Protein AF-A0AAV6YWC2-F1 (afdb_monomer)

Structure (mmCIF, N/CA/C/O backbone):
data_AF-A0AAV6YWC2-F1
#
_entry.id   AF-A0AAV6YWC2-F1
#
loop_
_atom_site.group_PDB
_atom_site.id
_atom_site.type_symbol
_atom_site.label_atom_id
_atom_site.label_alt_id
_atom_site.label_comp_id
_atom_site.label_asym_id
_atom_site.label_entity_id
_atom_site.label_seq_id
_atom_site.pdbx_PDB_ins_code
_atom_site.Cartn_x
_atom_site.Cartn_y
_atom_site.Cartn_z
_atom_site.occupancy
_atom_site.B_iso_or_equiv
_atom_site.auth_seq_id
_atom_site.auth_comp_id
_atom_site.auth_asym_id
_atom_site.auth_atom_id
_atom_site.pdbx_PDB_model_num
ATOM 1 N N . MET A 1 1 ? -12.437 7.938 -22.356 1.00 34.44 1 MET A N 1
ATOM 2 C CA . MET A 1 1 ? -11.106 7.614 -21.786 1.00 34.44 1 MET A CA 1
ATOM 3 C C . MET A 1 1 ? -10.559 8.797 -20.964 1.00 34.44 1 MET A C 1
ATOM 5 O O . MET A 1 1 ? -9.443 9.237 -21.188 1.00 34.44 1 MET A O 1
ATOM 9 N N . GLN A 1 2 ? -11.354 9.345 -20.028 1.00 27.39 2 GLN A N 1
ATOM 10 C CA . GLN A 1 2 ? -11.088 10.650 -19.379 1.00 27.39 2 GLN A CA 1
ATOM 11 C C . GLN A 1 2 ? -11.425 10.683 -17.868 1.00 27.39 2 GLN A C 1
ATOM 13 O O . GLN A 1 2 ? -11.590 11.751 -17.293 1.00 27.39 2 GLN A O 1
ATOM 18 N N . LEU A 1 3 ? -11.503 9.522 -17.204 1.00 25.16 3 LEU A N 1
ATOM 19 C CA . LEU A 1 3 ? -11.815 9.430 -15.764 1.00 25.16 3 LEU A CA 1
ATOM 20 C C . LEU A 1 3 ? -10.573 9.336 -14.855 1.00 25.16 3 LEU A C 1
ATOM 22 O O . LEU A 1 3 ? -10.692 9.390 -13.637 1.00 25.16 3 LEU A O 1
ATOM 26 N N . TRP A 1 4 ? -9.366 9.239 -15.419 1.00 30.25 4 TRP A N 1
ATOM 27 C CA . TRP A 1 4 ? -8.146 8.950 -14.649 1.00 30.25 4 TRP A CA 1
ATOM 28 C C . TRP A 1 4 ? -7.468 10.181 -14.022 1.00 30.25 4 TRP A C 1
ATOM 30 O O . TRP A 1 4 ? -6.582 10.019 -13.190 1.00 30.25 4 TRP A O 1
ATOM 40 N N . SER A 1 5 ? -7.873 11.402 -14.391 1.00 27.61 5 SER A N 1
ATOM 41 C CA . SER A 1 5 ? -7.182 12.640 -13.987 1.00 27.61 5 SER A CA 1
ATOM 42 C C . SER A 1 5 ? -7.626 13.218 -12.636 1.00 27.61 5 SER A C 1
ATOM 44 O O . SER A 1 5 ? -6.988 14.147 -12.153 1.00 27.61 5 SER A O 1
ATOM 46 N N . TRP A 1 6 ? -8.710 12.719 -12.033 1.00 27.12 6 TRP A N 1
ATOM 47 C CA . TRP A 1 6 ? -9.343 13.388 -10.883 1.00 27.12 6 TRP A CA 1
ATOM 48 C C . TRP A 1 6 ? -8.988 12.793 -9.513 1.00 27.12 6 TRP A C 1
ATOM 50 O O . TRP A 1 6 ? -9.212 13.442 -8.498 1.00 27.12 6 TRP A O 1
ATOM 60 N N . TYR A 1 7 ? -8.414 11.587 -9.462 1.00 36.06 7 TYR A N 1
ATOM 61 C CA . TYR A 1 7 ? -8.239 10.844 -8.202 1.00 36.06 7 TYR A CA 1
ATOM 62 C C . TYR A 1 7 ? -6.847 10.951 -7.565 1.00 36.06 7 TYR A C 1
ATOM 64 O O . TYR A 1 7 ? -6.639 10.463 -6.455 1.00 36.06 7 TYR A O 1
ATOM 72 N N . LEU A 1 8 ? -5.891 11.594 -8.235 1.00 39.25 8 LEU A N 1
ATOM 73 C CA . LEU A 1 8 ? -4.594 11.940 -7.658 1.00 39.25 8 LEU A CA 1
ATOM 74 C C . LEU A 1 8 ? -4.531 13.456 -7.530 1.00 39.25 8 LEU A C 1
ATOM 76 O O . LEU A 1 8 ? -4.646 14.179 -8.516 1.00 39.25 8 LEU A O 1
ATOM 80 N N . HIS A 1 9 ? -4.391 13.933 -6.295 1.00 42.75 9 HIS A N 1
ATOM 81 C CA . HIS A 1 9 ? -4.233 15.354 -6.024 1.00 42.75 9 HIS A CA 1
ATOM 82 C C . HIS A 1 9 ? -3.015 15.888 -6.802 1.00 42.75 9 HIS A C 1
ATOM 84 O O . HIS A 1 9 ? -1.988 15.198 -6.814 1.00 42.75 9 HIS A O 1
ATOM 90 N N . PRO A 1 10 ? -3.089 17.086 -7.422 1.00 37.28 10 PRO A N 1
ATOM 91 C CA . PRO A 1 10 ? -2.021 17.630 -8.255 1.00 37.28 10 PRO A CA 1
ATOM 92 C C . PRO A 1 10 ? -0.651 17.555 -7.593 1.00 37.28 10 PRO A C 1
ATOM 94 O O . PRO A 1 10 ? 0.305 17.209 -8.271 1.00 37.28 10 PRO A O 1
ATOM 97 N N . LEU A 1 11 ? -0.570 17.737 -6.268 1.00 40.62 11 LEU A N 1
ATOM 98 C CA . LEU A 1 11 ? 0.686 17.624 -5.530 1.00 40.62 11 LEU A CA 1
ATOM 99 C C . LEU A 1 11 ? 1.383 16.273 -5.754 1.00 40.62 11 LEU A C 1
ATOM 101 O O . LEU A 1 11 ? 2.548 16.278 -6.091 1.00 40.62 11 LEU A O 1
ATOM 105 N N . LEU A 1 12 ? 0.728 15.112 -5.709 1.00 42.81 12 LEU A N 1
ATOM 106 C CA . LEU A 1 12 ? 1.452 13.840 -5.909 1.00 42.81 12 LEU A CA 1
ATOM 107 C C . LEU A 1 12 ? 1.943 13.624 -7.356 1.00 42.81 12 LEU A C 1
ATOM 109 O O . LEU A 1 12 ? 2.919 12.905 -7.569 1.00 42.81 12 LEU A O 1
ATOM 113 N N . CYS A 1 13 ? 1.292 14.242 -8.347 1.00 40.84 13 CYS A N 1
ATOM 114 C CA . CYS A 1 13 ? 1.674 14.143 -9.762 1.00 40.84 13 CYS A CA 1
ATOM 115 C C . CYS A 1 13 ? 2.617 15.267 -10.228 1.00 40.84 13 CYS A C 1
ATOM 117 O O . CYS A 1 13 ? 3.358 15.077 -11.190 1.00 40.84 13 CYS A O 1
ATOM 119 N N . SER A 1 14 ? 2.605 16.430 -9.571 1.00 36.75 14 SER A N 1
ATOM 120 C CA . SER A 1 14 ? 3.414 17.602 -9.925 1.00 36.75 14 SER A CA 1
ATOM 121 C C . SER A 1 14 ? 4.531 17.898 -8.926 1.00 36.75 14 SER A C 1
ATOM 123 O O . SER A 1 14 ? 5.364 18.763 -9.197 1.00 36.75 14 SER A O 1
ATOM 125 N N . TYR A 1 15 ? 4.572 17.216 -7.777 1.00 47.44 15 TYR A N 1
ATOM 126 C CA . TYR A 1 15 ? 5.640 17.381 -6.800 1.00 47.44 15 TYR A CA 1
ATOM 127 C C . TYR A 1 15 ? 6.927 16.768 -7.340 1.00 47.44 15 TYR A C 1
ATOM 129 O O . TYR A 1 15 ? 7.173 15.566 -7.267 1.00 47.44 15 TYR A O 1
ATOM 137 N N . ARG A 1 16 ? 7.763 17.640 -7.899 1.00 51.56 16 ARG A N 1
ATOM 138 C CA . ARG A 1 16 ? 9.204 17.440 -7.956 1.00 51.56 16 ARG A CA 1
ATOM 139 C C . ARG A 1 16 ? 9.777 18.143 -6.731 1.00 51.56 16 ARG A C 1
ATOM 141 O O . ARG A 1 16 ? 9.864 19.372 -6.756 1.00 51.56 16 ARG A O 1
ATOM 148 N N . PRO A 1 17 ? 10.164 17.422 -5.666 1.00 47.78 17 PRO A N 1
ATOM 149 C CA . PRO A 1 17 ? 11.012 18.036 -4.663 1.00 47.78 17 PRO A CA 1
ATOM 150 C C . PRO A 1 17 ? 12.234 18.584 -5.404 1.00 47.78 17 PRO A C 1
ATOM 152 O O . PRO A 1 17 ? 12.851 17.858 -6.185 1.00 47.78 17 PRO A O 1
ATOM 155 N N . ALA A 1 18 ? 12.594 19.848 -5.173 1.00 46.47 18 ALA A N 1
ATOM 156 C CA . ALA A 1 18 ? 13.777 20.468 -5.783 1.00 46.47 18 ALA A CA 1
ATOM 157 C C . ALA A 1 18 ? 15.074 19.661 -5.529 1.00 46.47 18 ALA A C 1
ATOM 159 O O . ALA A 1 18 ? 16.074 19.859 -6.211 1.00 46.47 18 ALA A O 1
ATOM 160 N N . ALA A 1 19 ? 15.035 18.724 -4.573 1.00 48.22 19 ALA A N 1
ATOM 161 C CA . ALA A 1 19 ? 16.104 17.812 -4.196 1.00 48.22 19 ALA A CA 1
ATOM 162 C C . ALA A 1 19 ? 16.179 16.492 -5.000 1.00 48.22 19 ALA A C 1
ATOM 164 O O . ALA A 1 19 ? 17.172 15.781 -4.864 1.00 48.22 19 ALA A O 1
ATOM 165 N N . MET A 1 20 ? 15.185 16.123 -5.823 1.00 55.00 20 MET A N 1
ATOM 166 C CA . MET A 1 20 ? 15.250 14.881 -6.614 1.00 55.00 20 MET A CA 1
ATOM 167 C C . MET A 1 20 ? 15.685 15.157 -8.051 1.00 55.00 20 MET A C 1
ATOM 169 O O . MET A 1 20 ? 14.888 15.507 -8.923 1.00 55.00 20 MET A O 1
ATOM 173 N N . ALA A 1 21 ? 16.986 14.992 -8.295 1.00 59.62 21 ALA A N 1
ATOM 174 C CA . ALA A 1 21 ? 17.575 15.021 -9.627 1.00 59.62 21 ALA A CA 1
ATOM 175 C C . ALA A 1 21 ? 17.145 13.772 -10.424 1.00 59.62 21 ALA A C 1
ATOM 177 O O . ALA A 1 21 ? 17.848 12.767 -10.464 1.00 59.62 21 ALA A O 1
ATOM 178 N N . GLY A 1 22 ? 15.963 13.826 -11.042 1.00 77.12 22 GLY A N 1
ATOM 179 C CA . GLY A 1 22 ? 15.435 12.752 -11.889 1.00 77.12 22 GLY A CA 1
ATOM 180 C C . GLY A 1 22 ? 14.645 11.675 -11.139 1.00 77.12 22 GLY A C 1
ATOM 181 O O . GLY A 1 22 ? 14.298 11.826 -9.968 1.00 77.12 22 GLY A O 1
ATOM 182 N N . ARG A 1 23 ? 14.312 10.597 -11.858 1.00 87.94 23 ARG A N 1
ATOM 183 C CA . ARG A 1 23 ? 13.571 9.449 -11.320 1.00 87.94 23 ARG A CA 1
ATOM 184 C C . ARG A 1 23 ? 14.545 8.478 -10.639 1.00 87.94 23 ARG A C 1
ATOM 186 O O . ARG A 1 23 ? 15.425 7.958 -11.327 1.00 87.94 23 ARG A O 1
ATOM 193 N N . PRO A 1 24 ? 14.429 8.229 -9.324 1.00 89.12 24 PRO A N 1
ATOM 194 C CA . PRO A 1 24 ? 15.355 7.359 -8.604 1.00 89.12 24 PRO A CA 1
ATOM 195 C C . PRO A 1 24 ? 15.129 5.877 -8.959 1.00 89.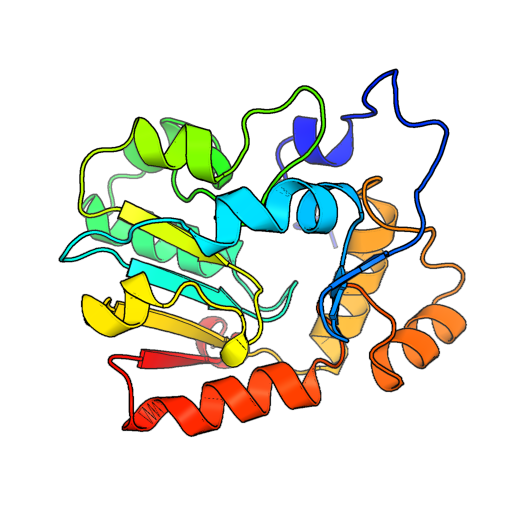12 24 PRO A C 1
ATOM 197 O O . PRO A 1 24 ? 13.999 5.489 -9.271 1.00 89.12 24 PRO A O 1
ATOM 200 N N . PRO A 1 25 ? 16.160 5.017 -8.863 1.00 93.81 25 PRO A N 1
ATOM 201 C CA . PRO A 1 25 ? 15.957 3.572 -8.884 1.00 93.81 25 PRO A CA 1
ATOM 202 C C . PRO A 1 25 ? 15.207 3.100 -7.625 1.00 93.81 25 PRO A C 1
ATOM 204 O O . PRO A 1 25 ? 15.204 3.777 -6.591 1.00 93.81 25 PRO A O 1
ATOM 207 N N . LEU A 1 26 ? 14.596 1.913 -7.702 1.00 97.06 26 LEU A N 1
ATOM 208 C CA . LEU A 1 26 ? 14.062 1.227 -6.520 1.00 97.06 26 LEU A CA 1
ATOM 209 C C . LEU A 1 26 ? 15.208 0.793 -5.594 1.00 97.06 26 LEU A C 1
ATOM 211 O O . LEU A 1 26 ? 16.335 0.575 -6.044 1.00 97.06 26 LEU A O 1
ATOM 215 N N . ARG A 1 27 ? 14.909 0.654 -4.303 1.00 97.38 27 ARG A N 1
ATOM 216 C CA . ARG A 1 27 ? 15.805 0.090 -3.290 1.00 97.38 27 ARG A CA 1
ATOM 217 C C . ARG A 1 27 ? 15.279 -1.256 -2.821 1.00 97.38 27 ARG A C 1
ATOM 219 O O . ARG A 1 27 ? 14.072 -1.489 -2.836 1.00 97.38 27 ARG A O 1
ATOM 226 N N . ASP A 1 28 ? 16.200 -2.121 -2.417 1.00 97.31 28 ASP A N 1
ATOM 227 C CA . ASP A 1 28 ? 15.856 -3.383 -1.778 1.00 97.31 28 ASP A CA 1
ATOM 228 C C . ASP A 1 28 ? 15.497 -3.143 -0.313 1.00 97.31 28 ASP A C 1
ATOM 230 O O . ASP A 1 28 ? 16.279 -2.567 0.447 1.00 97.31 28 ASP A O 1
ATOM 234 N N . LEU A 1 29 ? 14.309 -3.593 0.067 1.00 96.38 29 LEU A N 1
ATOM 235 C CA . LEU A 1 29 ? 13.842 -3.641 1.436 1.00 96.38 29 LEU A CA 1
ATOM 236 C C . LEU A 1 29 ? 13.604 -5.104 1.813 1.00 96.38 29 LEU A C 1
ATOM 238 O O . LEU A 1 29 ? 12.507 -5.629 1.645 1.00 96.38 29 LEU A O 1
ATOM 242 N N . SER A 1 30 ? 14.652 -5.775 2.295 1.00 92.81 30 SER A N 1
ATOM 243 C CA . SER A 1 30 ? 14.584 -7.190 2.694 1.00 92.81 30 SER A CA 1
ATOM 244 C C . SER A 1 30 ? 14.077 -8.108 1.569 1.00 92.81 30 SER A C 1
ATOM 246 O O . SER A 1 30 ? 13.255 -8.991 1.809 1.00 92.81 30 SER A O 1
ATOM 248 N N . GLY A 1 31 ? 14.551 -7.900 0.338 1.00 94.69 31 GLY A N 1
ATOM 249 C CA . GLY A 1 31 ? 14.089 -8.627 -0.848 1.00 94.69 31 GLY A CA 1
ATOM 250 C C . GLY A 1 31 ? 12.877 -8.005 -1.554 1.00 94.69 31 GLY A C 1
ATOM 251 O O . GLY A 1 31 ? 12.484 -8.495 -2.614 1.00 94.69 31 GLY A O 1
ATOM 252 N N . LEU A 1 32 ? 12.270 -6.945 -1.001 1.00 97.44 32 LEU A N 1
ATOM 253 C CA . LEU A 1 32 ? 11.181 -6.206 -1.639 1.00 97.44 32 LEU A CA 1
ATOM 254 C C . LEU A 1 32 ? 11.725 -4.977 -2.390 1.00 97.44 32 LEU A C 1
ATOM 256 O O . LEU A 1 32 ? 12.196 -4.039 -1.746 1.00 97.44 32 LEU A O 1
ATOM 260 N N . PRO A 1 33 ? 11.603 -4.896 -3.725 1.00 98.19 33 PRO A N 1
ATOM 261 C CA . PRO A 1 33 ? 11.885 -3.658 -4.441 1.00 98.19 33 PRO A CA 1
ATOM 262 C C . PRO A 1 33 ? 10.836 -2.592 -4.089 1.00 98.19 33 PRO A C 1
ATOM 264 O O . PRO A 1 33 ? 9.638 -2.791 -4.292 1.00 98.19 33 PRO A O 1
ATOM 267 N N . ILE A 1 34 ? 11.267 -1.439 -3.580 1.00 97.50 34 ILE A N 1
ATOM 268 C CA . ILE A 1 34 ? 10.383 -0.338 -3.169 1.00 97.50 34 ILE A CA 1
ATOM 269 C C . ILE A 1 34 ? 10.996 1.022 -3.520 1.00 97.50 34 ILE A C 1
ATOM 271 O O . ILE A 1 34 ? 12.203 1.143 -3.736 1.00 97.50 34 ILE A O 1
ATOM 275 N N . VAL A 1 35 ? 10.176 2.068 -3.622 1.00 95.31 35 VAL A N 1
ATOM 276 C CA . VAL A 1 35 ? 10.677 3.429 -3.863 1.00 95.31 35 VAL A CA 1
ATOM 277 C C . VAL A 1 35 ? 11.630 3.866 -2.742 1.00 95.31 35 VAL A C 1
ATOM 279 O O . VAL A 1 35 ? 11.360 3.656 -1.560 1.00 95.31 35 VAL A O 1
ATOM 282 N N . GLY A 1 36 ? 12.760 4.473 -3.119 1.00 94.81 36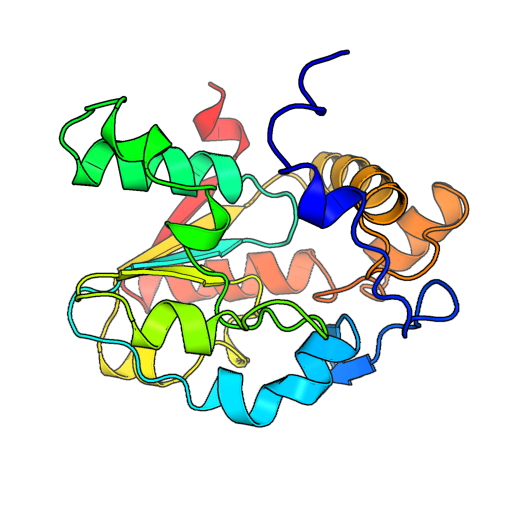 GLY A N 1
ATOM 283 C CA . GLY A 1 36 ? 13.877 4.744 -2.205 1.00 94.81 36 GLY A CA 1
ATOM 284 C C . GLY A 1 36 ? 13.494 5.474 -0.912 1.00 94.81 36 GLY A C 1
ATOM 285 O O . GLY A 1 36 ? 13.831 4.980 0.158 1.00 94.81 36 GLY A O 1
ATOM 286 N N . PRO A 1 37 ? 12.731 6.579 -0.973 1.00 94.06 37 PRO A N 1
ATOM 287 C CA . PRO A 1 37 ? 12.272 7.269 0.229 1.00 94.06 37 PRO A CA 1
ATOM 288 C C . PRO A 1 37 ? 11.468 6.404 1.217 1.00 94.06 37 PRO A C 1
ATOM 290 O O . PRO A 1 37 ? 11.567 6.619 2.421 1.00 94.06 37 PRO A O 1
ATOM 293 N N . PHE A 1 38 ? 10.708 5.407 0.745 1.00 96.06 38 PHE A N 1
ATOM 294 C CA . PHE A 1 38 ? 9.944 4.517 1.633 1.00 96.06 38 PHE A CA 1
ATOM 295 C C . PHE A 1 38 ? 10.877 3.511 2.313 1.00 96.06 38 PHE A C 1
ATOM 297 O O . PHE A 1 38 ? 10.724 3.247 3.503 1.00 96.06 38 PHE A O 1
ATOM 304 N N . ALA A 1 39 ? 11.881 3.003 1.585 1.00 96.75 39 ALA A N 1
ATOM 305 C CA . ALA A 1 39 ? 12.940 2.183 2.174 1.00 96.75 39 ALA A CA 1
ATOM 306 C C . ALA A 1 39 ? 13.719 2.960 3.249 1.00 96.75 39 ALA A C 1
ATOM 308 O O . ALA A 1 39 ? 14.008 2.419 4.312 1.00 96.75 39 ALA A O 1
ATOM 309 N N . ASP A 1 40 ? 14.005 4.239 3.005 1.00 94.50 40 ASP A N 1
ATOM 310 C CA . ASP A 1 40 ? 14.770 5.083 3.932 1.00 94.50 40 ASP A CA 1
ATOM 311 C C . ASP A 1 40 ? 13.999 5.377 5.223 1.00 94.50 40 ASP A C 1
ATOM 313 O O . ASP A 1 40 ? 14.590 5.449 6.300 1.00 94.50 40 ASP A O 1
ATOM 317 N N . ASN A 1 41 ? 12.672 5.484 5.132 1.00 95.19 41 ASN A N 1
ATOM 318 C CA . ASN A 1 41 ? 11.787 5.682 6.280 1.00 95.19 41 ASN A CA 1
ATOM 319 C C . ASN A 1 41 ? 11.360 4.370 6.966 1.00 95.19 41 ASN A C 1
ATOM 321 O O . ASN A 1 41 ? 10.578 4.384 7.920 1.00 95.19 41 ASN A O 1
ATOM 325 N N . TRP A 1 42 ? 11.849 3.219 6.496 1.00 97.25 42 TRP A N 1
ATOM 326 C CA . TRP A 1 42 ? 11.345 1.917 6.924 1.00 97.25 42 TRP A CA 1
ATOM 327 C C . TRP A 1 42 ? 11.463 1.675 8.431 1.00 97.25 42 TRP A C 1
ATOM 329 O O . TRP A 1 42 ? 10.544 1.143 9.050 1.00 97.25 42 TRP A O 1
ATOM 339 N N . GLU A 1 43 ? 12.569 2.098 9.048 1.00 96.94 43 GLU A N 1
ATOM 340 C CA . GLU A 1 43 ? 12.796 1.913 10.487 1.00 96.94 43 GLU A CA 1
ATOM 341 C C . GLU A 1 43 ? 11.750 2.610 11.364 1.00 96.94 43 GLU A C 1
ATOM 343 O O . GLU A 1 43 ? 11.497 2.149 12.478 1.00 96.94 43 GLU A O 1
ATOM 348 N N . ILE A 1 44 ? 11.142 3.685 10.857 1.00 97.00 44 ILE A N 1
ATOM 349 C CA . ILE A 1 44 ? 10.052 4.413 11.509 1.00 97.00 44 ILE A CA 1
ATOM 350 C C . ILE A 1 44 ? 8.727 3.713 11.200 1.00 97.00 44 ILE A C 1
ATOM 352 O O . ILE A 1 44 ? 8.018 3.308 12.120 1.00 97.00 44 ILE A O 1
ATOM 356 N N . ALA A 1 45 ? 8.430 3.481 9.916 1.00 97.19 45 ALA A N 1
ATOM 357 C CA . ALA A 1 45 ? 7.176 2.866 9.477 1.00 97.19 45 ALA A CA 1
ATOM 358 C C . ALA A 1 45 ? 6.935 1.479 10.100 1.00 97.19 45 ALA A C 1
ATOM 360 O O . ALA A 1 45 ? 5.829 1.179 10.547 1.00 97.19 45 ALA A O 1
ATOM 361 N N . LYS A 1 46 ? 7.974 0.640 10.209 1.00 97.06 46 LYS A N 1
ATOM 362 C CA . LYS A 1 46 ? 7.860 -0.711 10.783 1.00 97.06 46 LYS A CA 1
ATOM 363 C C . LYS A 1 46 ? 7.561 -0.726 12.286 1.00 97.06 46 LYS A C 1
ATOM 365 O O . LYS A 1 46 ? 7.115 -1.748 12.800 1.00 97.06 46 LYS A O 1
ATOM 370 N N . ARG A 1 47 ? 7.850 0.377 12.989 1.00 97.25 47 ARG A N 1
ATOM 371 C CA . ARG A 1 47 ? 7.588 0.573 14.428 1.00 97.25 47 ARG A CA 1
ATOM 372 C C . ARG A 1 47 ? 6.268 1.294 14.683 1.00 97.25 47 ARG A C 1
ATOM 374 O O . ARG A 1 47 ? 5.996 1.674 15.815 1.00 97.25 47 ARG A O 1
ATOM 381 N N . PHE A 1 48 ? 5.471 1.521 13.641 1.00 97.75 48 PHE A N 1
ATOM 382 C CA . PHE A 1 48 ? 4.159 2.116 13.799 1.00 97.75 48 PHE A CA 1
ATOM 383 C C . PHE A 1 48 ? 3.300 1.286 14.762 1.00 97.75 48 PHE A C 1
ATOM 385 O O . PHE A 1 48 ? 3.171 0.068 14.610 1.00 97.75 48 PHE A O 1
ATOM 392 N N . GLU A 1 49 ? 2.680 1.961 15.726 1.00 97.06 49 GLU A N 1
ATOM 393 C CA . GLU A 1 49 ? 1.794 1.356 16.717 1.00 97.06 49 GLU A CA 1
ATOM 394 C C . GLU A 1 49 ? 0.330 1.531 16.295 1.00 97.06 49 GLU A C 1
ATOM 396 O O . GLU A 1 49 ? -0.245 2.628 16.346 1.00 97.06 49 GLU A O 1
ATOM 401 N N . ALA A 1 50 ? -0.287 0.432 15.857 1.00 97.44 50 ALA A N 1
ATOM 402 C CA . ALA A 1 50 ? -1.715 0.382 15.587 1.00 97.44 50 ALA A CA 1
ATOM 403 C C . ALA A 1 50 ? -2.526 0.526 16.889 1.00 97.44 50 ALA A C 1
ATOM 405 O O . ALA A 1 50 ? -2.129 0.065 17.962 1.00 97.44 50 ALA A O 1
ATOM 406 N N . GLY A 1 51 ? -3.684 1.173 16.790 1.00 96.06 51 GLY A N 1
ATOM 407 C CA . GLY A 1 51 ? -4.654 1.320 17.868 1.00 96.06 51 GLY A CA 1
ATOM 408 C C . GLY A 1 51 ? -5.723 0.231 17.821 1.00 96.06 51 GLY A C 1
ATOM 409 O O . GLY A 1 51 ? -5.988 -0.376 16.782 1.00 96.06 51 GLY A O 1
ATOM 410 N N . GLU A 1 52 ? -6.387 -0.003 18.952 1.00 95.12 52 GLU A N 1
ATOM 411 C CA . GLU A 1 52 ? -7.587 -0.841 18.961 1.00 95.12 52 GLU A CA 1
ATOM 412 C C . GLU A 1 52 ? -8.677 -0.214 18.084 1.00 95.12 52 GLU A C 1
ATOM 414 O O . GLU A 1 52 ? -8.948 0.984 18.153 1.00 95.12 52 GLU A O 1
ATOM 419 N N . GLY A 1 53 ? -9.304 -1.034 17.242 1.00 95.88 53 GLY A N 1
ATOM 420 C CA . GLY A 1 53 ? -10.333 -0.580 16.308 1.00 95.88 53 GLY A CA 1
ATOM 421 C C . GLY A 1 53 ? -9.803 0.037 15.012 1.00 95.88 53 GLY A C 1
ATOM 422 O O . GLY A 1 53 ? -10.618 0.271 14.121 1.00 95.88 53 GLY A O 1
ATOM 423 N N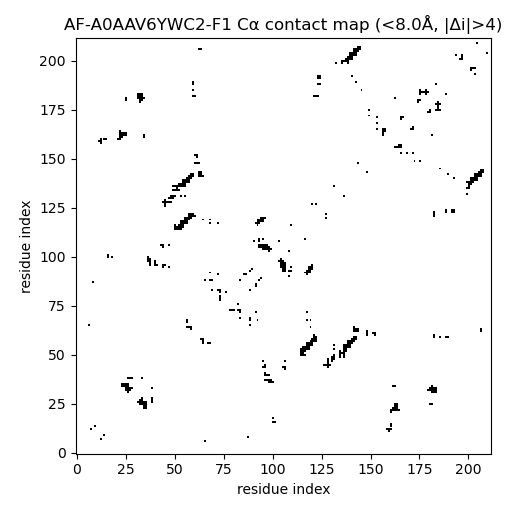 . ASP A 1 54 ? -8.486 0.238 14.868 1.00 98.00 54 ASP A N 1
ATOM 424 C CA . ASP A 1 54 ? -7.900 0.657 13.593 1.00 98.00 54 ASP A CA 1
ATOM 425 C C . ASP A 1 54 ? -8.251 -0.340 12.474 1.00 98.00 54 ASP A C 1
ATOM 427 O O . ASP A 1 54 ? -8.350 -1.560 12.676 1.00 98.00 54 ASP A O 1
ATOM 431 N N . LEU A 1 55 ? -8.436 0.211 11.277 1.00 98.56 55 LEU A N 1
ATOM 432 C CA . LEU A 1 55 ? -8.757 -0.512 10.056 1.00 98.56 55 LEU A CA 1
ATOM 433 C C . LEU A 1 55 ? -7.620 -0.339 9.052 1.00 98.56 55 LEU A C 1
ATOM 435 O O . LEU A 1 55 ? -7.332 0.776 8.620 1.00 98.56 55 LEU A O 1
ATOM 439 N N . LEU A 1 56 ? -7.018 -1.452 8.643 1.00 98.75 56 LEU A N 1
ATOM 440 C CA . LEU A 1 56 ? -6.038 -1.485 7.566 1.00 98.75 56 LEU A CA 1
ATOM 441 C C . LEU A 1 56 ? -6.737 -1.752 6.228 1.00 98.75 56 LEU A C 1
ATOM 443 O O . LEU A 1 56 ? -7.451 -2.739 6.074 1.00 98.75 56 LEU A O 1
ATOM 447 N N . ILE A 1 57 ? -6.498 -0.892 5.248 1.00 98.88 57 ILE A N 1
ATOM 448 C CA . ILE A 1 57 ? -6.799 -1.115 3.839 1.00 98.88 57 ILE A CA 1
ATOM 449 C C . ILE A 1 57 ? -5.485 -1.480 3.161 1.00 98.88 57 ILE A C 1
ATOM 451 O O . ILE A 1 57 ? -4.612 -0.626 2.998 1.00 98.88 57 ILE A O 1
ATOM 455 N N . ASP A 1 58 ? -5.359 -2.733 2.743 1.00 98.81 58 ASP A N 1
ATOM 456 C CA . ASP A 1 58 ? -4.182 -3.215 2.030 1.00 98.81 58 ASP A CA 1
ATOM 457 C C . ASP A 1 58 ? -4.547 -3.666 0.615 1.00 98.81 58 ASP A C 1
ATOM 459 O O . ASP A 1 58 ? -5.624 -4.196 0.354 1.00 98.81 58 ASP A O 1
ATOM 463 N N . THR A 1 59 ? -3.673 -3.396 -0.342 1.00 98.88 59 THR A N 1
ATOM 464 C CA . THR A 1 59 ? -3.869 -3.788 -1.739 1.00 98.88 59 THR A CA 1
ATOM 465 C C . THR A 1 59 ? -2.509 -3.935 -2.394 1.00 98.88 59 THR A C 1
ATOM 467 O O . THR A 1 59 ? -1.612 -3.150 -2.100 1.00 98.88 59 THR A O 1
ATOM 470 N N . TYR A 1 60 ? -2.365 -4.812 -3.388 1.00 98.88 60 TYR A N 1
ATOM 471 C CA . TYR A 1 60 ? -1.287 -4.586 -4.354 1.00 98.88 60 TYR A CA 1
ATOM 472 C C . TYR A 1 60 ? -1.552 -3.252 -5.082 1.00 98.88 60 TYR A C 1
ATOM 474 O O . TYR A 1 60 ? -2.725 -2.964 -5.385 1.00 98.88 60 TYR A O 1
ATOM 482 N N . PRO A 1 61 ? -0.530 -2.428 -5.390 1.00 98.75 61 PRO A N 1
ATOM 483 C CA . PRO A 1 61 ? -0.730 -1.158 -6.075 1.00 98.75 61 PRO A CA 1
ATOM 484 C C . PRO A 1 61 ? -1.671 -1.272 -7.279 1.00 98.75 61 PRO A C 1
ATOM 486 O O . PRO A 1 61 ? -1.590 -2.200 -8.077 1.00 98.75 61 PRO A O 1
ATOM 489 N N . LYS A 1 62 ? -2.567 -0.288 -7.424 1.00 98.56 62 LYS A N 1
ATOM 490 C CA . LYS A 1 62 ? -3.535 -0.172 -8.538 1.00 98.56 62 LYS A CA 1
ATOM 491 C C . LYS A 1 62 ? -4.706 -1.167 -8.527 1.00 98.56 62 LYS A C 1
ATOM 493 O O . LYS A 1 62 ? -5.446 -1.244 -9.511 1.00 98.56 62 LYS A O 1
ATOM 498 N N . SER A 1 63 ? -4.952 -1.820 -7.393 1.00 98.69 63 SER A N 1
ATOM 499 C CA . SER A 1 63 ? -6.066 -2.769 -7.219 1.00 98.69 63 SER A CA 1
ATOM 500 C C . SER A 1 63 ? -7.346 -2.156 -6.626 1.00 98.69 63 SER A C 1
ATOM 502 O O . SER A 1 63 ? -8.204 -2.885 -6.158 1.00 98.69 63 SER A O 1
ATOM 504 N N . GLY A 1 64 ? -7.499 -0.825 -6.631 1.00 97.94 64 GLY A N 1
ATOM 505 C CA . GLY A 1 64 ? -8.721 -0.160 -6.140 1.00 97.94 64 GLY A CA 1
ATOM 506 C C . GLY A 1 64 ? -8.613 0.509 -4.767 1.00 97.94 64 GLY A C 1
ATOM 507 O O . GLY A 1 64 ? -9.631 0.871 -4.190 1.00 97.94 64 GLY A O 1
ATOM 508 N N . THR A 1 65 ? -7.400 0.738 -4.262 1.00 98.25 65 THR A N 1
ATOM 509 C CA . THR A 1 65 ? -7.136 1.318 -2.932 1.00 98.25 65 THR A CA 1
ATOM 510 C C . THR A 1 65 ? -7.909 2.607 -2.672 1.00 98.25 65 THR A C 1
ATOM 512 O O . THR A 1 65 ? -8.658 2.679 -1.713 1.00 98.25 65 THR A O 1
ATOM 515 N N . THR A 1 66 ? -7.798 3.604 -3.559 1.00 97.44 66 THR A N 1
ATOM 516 C CA . THR A 1 66 ? -8.527 4.876 -3.414 1.00 97.44 66 THR A CA 1
ATOM 517 C C . THR A 1 66 ? -10.036 4.660 -3.368 1.00 97.44 66 THR A C 1
ATOM 519 O O . THR A 1 66 ? -10.718 5.311 -2.589 1.00 97.44 66 THR A O 1
ATOM 522 N N . TRP A 1 67 ? -10.558 3.731 -4.169 1.00 98.06 67 TRP A N 1
ATOM 523 C CA . TRP A 1 67 ? -11.993 3.483 -4.243 1.00 98.06 67 TRP A CA 1
ATOM 524 C C . TRP A 1 67 ? -12.529 2.900 -2.937 1.00 98.06 67 TRP A C 1
ATOM 526 O O . TRP A 1 67 ? -13.476 3.440 -2.371 1.00 98.06 67 TRP A O 1
ATOM 536 N N . VAL A 1 68 ? -11.878 1.859 -2.409 1.00 98.50 68 VAL A N 1
ATOM 537 C CA . VAL A 1 68 ? -12.273 1.277 -1.122 1.00 98.50 68 VAL A CA 1
ATOM 538 C C . VAL A 1 68 ? -12.017 2.239 0.044 1.00 98.50 68 VAL A C 1
ATOM 540 O O . VAL A 1 68 ? -12.823 2.285 0.968 1.00 98.50 68 VAL A O 1
ATOM 543 N N . SER A 1 69 ? -10.971 3.072 -0.015 1.00 98.19 69 SER A N 1
ATOM 544 C CA . SER A 1 69 ? -10.733 4.121 0.986 1.00 98.19 69 SER A CA 1
ATOM 545 C C . SER A 1 69 ? -11.867 5.150 1.028 1.00 98.19 69 SER A C 1
ATOM 547 O O . SER A 1 69 ? -12.310 5.497 2.119 1.00 98.19 69 SER A O 1
ATOM 549 N N . GLU A 1 70 ? -12.384 5.597 -0.122 1.00 96.69 70 GLU A N 1
ATOM 550 C CA . GLU A 1 70 ? -13.544 6.503 -0.161 1.00 96.69 70 GLU A CA 1
ATOM 551 C C . GLU A 1 70 ? -14.826 5.835 0.339 1.00 96.69 70 GLU A C 1
ATOM 553 O O . GLU A 1 70 ? -15.582 6.448 1.088 1.00 96.69 70 GLU A O 1
ATOM 558 N N . ILE A 1 71 ? -15.072 4.575 -0.040 1.00 96.94 71 ILE A N 1
ATOM 559 C CA . ILE A 1 71 ? -16.240 3.817 0.434 1.00 96.94 71 ILE A CA 1
ATOM 560 C C . ILE A 1 71 ? -16.220 3.718 1.961 1.00 96.94 71 ILE A C 1
ATOM 562 O O . ILE A 1 71 ? -17.218 4.014 2.616 1.00 96.94 71 ILE A O 1
ATOM 566 N N . VAL A 1 72 ? -15.080 3.331 2.534 1.00 97.00 72 VAL A N 1
ATOM 567 C CA . VAL A 1 72 ? -14.913 3.221 3.986 1.00 97.00 72 VAL A CA 1
ATOM 568 C C . VAL A 1 72 ? -15.102 4.578 4.661 1.00 97.00 72 VAL A C 1
ATOM 570 O O . VAL A 1 72 ? -15.827 4.657 5.651 1.00 97.00 72 VAL A O 1
ATOM 573 N N . ASP A 1 73 ? -14.507 5.649 4.129 1.00 94.81 73 ASP A N 1
ATOM 574 C CA . ASP A 1 73 ? -14.652 6.987 4.710 1.00 94.81 73 ASP A CA 1
ATOM 575 C C . ASP A 1 73 ? -16.109 7.474 4.676 1.00 94.81 73 ASP A C 1
ATOM 577 O O . ASP A 1 73 ? -16.594 8.006 5.673 1.00 94.81 73 ASP A O 1
ATOM 581 N N . LEU A 1 74 ? -16.839 7.219 3.583 1.00 95.62 74 LEU A N 1
ATOM 582 C CA . LEU A 1 74 ? -18.274 7.504 3.485 1.00 95.62 74 LEU A CA 1
ATOM 583 C C . LEU A 1 74 ? -19.084 6.711 4.513 1.00 95.62 74 LEU A C 1
ATOM 585 O O . LEU A 1 74 ? -19.936 7.289 5.184 1.00 95.62 74 LEU A O 1
ATOM 589 N N . ILE A 1 75 ? -18.820 5.410 4.669 1.00 95.81 75 ILE A N 1
ATOM 590 C CA . ILE A 1 75 ? -19.519 4.564 5.649 1.00 95.81 75 ILE A CA 1
ATOM 591 C C . ILE A 1 75 ? -19.313 5.102 7.070 1.00 95.81 75 ILE A C 1
ATOM 593 O O . ILE A 1 75 ? -20.281 5.244 7.815 1.00 95.81 75 ILE A O 1
ATOM 597 N N . LEU A 1 76 ? -18.075 5.448 7.438 1.00 93.56 76 LEU A N 1
ATOM 598 C CA . LEU A 1 76 ? -17.753 5.966 8.774 1.00 93.56 76 LEU A CA 1
ATOM 599 C C . LEU A 1 76 ? -18.411 7.318 9.077 1.00 93.56 76 LEU A C 1
ATOM 601 O O . LEU A 1 76 ? -18.614 7.651 10.243 1.00 93.56 76 LEU A O 1
ATOM 605 N N . HIS A 1 77 ? -18.785 8.069 8.042 1.00 92.88 77 HIS A N 1
ATOM 606 C CA . HIS A 1 77 ? -19.461 9.356 8.160 1.00 92.88 77 HIS A CA 1
ATOM 607 C C . HIS A 1 77 ? -20.929 9.301 7.711 1.00 92.88 77 HIS A C 1
ATOM 609 O O . HIS A 1 77 ? -21.494 10.315 7.307 1.00 92.88 77 HIS A O 1
ATOM 615 N N . ASN A 1 78 ? -21.568 8.127 7.794 1.00 94.31 78 ASN A N 1
ATOM 616 C CA . ASN A 1 78 ? -22.994 7.930 7.498 1.00 94.31 78 ASN A CA 1
ATOM 617 C C . ASN A 1 78 ? -23.422 8.439 6.105 1.00 94.31 78 ASN A C 1
ATOM 619 O O . ASN A 1 78 ? -24.538 8.924 5.925 1.00 94.31 78 ASN A O 1
ATOM 623 N N . GLY A 1 79 ? -22.527 8.356 5.120 1.00 93.44 79 GLY A N 1
ATOM 624 C CA . GLY A 1 79 ? -22.759 8.818 3.753 1.00 93.44 79 GLY A CA 1
ATOM 625 C C . GLY A 1 79 ? -22.698 10.338 3.563 1.00 93.44 79 GLY A C 1
ATOM 626 O O . GLY A 1 79 ? -23.056 10.812 2.486 1.00 93.44 79 GLY A O 1
ATOM 627 N N . ASP A 1 80 ? -22.252 11.117 4.557 1.00 91.94 80 ASP A N 1
ATOM 628 C CA . ASP A 1 80 ? -22.118 12.569 4.411 1.00 91.94 80 ASP A CA 1
ATOM 629 C C . ASP A 1 80 ? -20.938 12.933 3.500 1.00 91.94 80 ASP A C 1
ATOM 631 O O . ASP A 1 80 ? -19.777 12.987 3.913 1.00 91.94 80 ASP A O 1
ATOM 635 N N . THR A 1 81 ? -21.247 13.275 2.252 1.00 89.75 81 THR A N 1
ATOM 636 C CA . THR A 1 81 ? -20.265 13.670 1.236 1.00 89.75 81 THR A CA 1
ATOM 637 C C . THR A 1 81 ? -19.522 14.969 1.557 1.00 89.75 81 THR A C 1
ATOM 639 O O . THR A 1 81 ? -18.536 15.281 0.896 1.00 89.75 81 THR A O 1
ATOM 642 N N . LYS A 1 82 ? -19.966 15.774 2.532 1.00 88.38 82 LYS A N 1
ATOM 643 C CA . LYS A 1 82 ? -19.198 16.952 2.971 1.00 88.38 82 LYS A CA 1
ATOM 644 C C . LYS A 1 82 ? -17.969 16.535 3.766 1.00 88.38 82 LYS A C 1
ATOM 646 O O . LYS A 1 82 ? -16.924 17.175 3.674 1.00 88.38 82 LYS A O 1
ATOM 651 N N . THR A 1 83 ? -18.062 15.439 4.513 1.00 80.69 83 THR A N 1
ATOM 652 C CA . THR A 1 83 ? -16.944 14.940 5.320 1.00 80.69 83 THR A CA 1
ATOM 653 C C . THR A 1 83 ? -15.814 14.389 4.456 1.00 80.69 83 THR A C 1
ATOM 655 O O . THR A 1 83 ? -14.651 14.570 4.812 1.00 80.69 83 THR A O 1
ATOM 658 N N . THR A 1 84 ? -16.103 13.822 3.281 1.00 80.06 84 THR A N 1
ATOM 659 C CA . THR A 1 84 ? -15.074 13.362 2.330 1.00 80.06 84 THR A CA 1
ATOM 660 C C . THR A 1 84 ? -14.320 14.518 1.662 1.00 80.06 84 THR A C 1
ATOM 662 O O . THR A 1 84 ? -13.267 14.306 1.065 1.00 80.06 84 THR A O 1
ATOM 665 N N . GLN A 1 85 ? -14.819 15.753 1.793 1.00 85.88 85 GLN A N 1
ATOM 666 C CA . GLN A 1 85 ? -14.190 16.976 1.282 1.00 85.88 85 GLN A CA 1
ATOM 667 C C . GLN A 1 85 ? -13.315 17.688 2.328 1.00 85.88 85 GLN A C 1
ATOM 669 O O . GLN A 1 85 ? -12.723 18.719 2.017 1.00 85.88 85 GLN A O 1
ATOM 674 N N . ARG A 1 86 ? -13.190 17.150 3.554 1.00 89.31 86 ARG A N 1
ATOM 675 C CA . ARG A 1 86 ? -12.378 17.753 4.636 1.00 89.31 86 ARG A CA 1
ATOM 676 C C . ARG A 1 86 ? -10.870 17.772 4.358 1.00 89.31 86 ARG A C 1
ATOM 678 O O . ARG A 1 86 ? -10.131 18.433 5.075 1.00 89.31 86 ARG A O 1
ATOM 685 N N . GLY A 1 87 ? -10.427 17.013 3.363 1.00 88.88 87 GLY A N 1
ATOM 686 C CA . GLY A 1 87 ? -9.032 16.875 2.976 1.00 88.88 87 GLY A CA 1
ATOM 687 C C . GLY A 1 87 ? -8.884 15.880 1.834 1.00 88.88 87 GLY A C 1
ATOM 688 O O . GLY A 1 87 ? -9.828 15.161 1.473 1.00 88.88 87 GLY A O 1
ATOM 689 N N . ALA A 1 88 ? -7.690 15.825 1.260 1.00 91.62 88 ALA A N 1
ATOM 690 C CA . ALA A 1 88 ? -7.394 14.843 0.230 1.00 91.62 88 ALA A CA 1
ATOM 691 C C . ALA A 1 88 ? -7.426 13.419 0.812 1.00 91.62 88 ALA A C 1
ATOM 693 O O . ALA A 1 88 ? -7.184 13.204 1.999 1.00 91.62 88 ALA A O 1
ATOM 694 N N . ILE A 1 89 ? -7.700 12.411 -0.023 1.00 92.94 89 ILE A N 1
ATOM 695 C CA . ILE A 1 89 ? -7.831 11.021 0.448 1.00 92.94 89 ILE A CA 1
ATOM 696 C C . ILE A 1 89 ? -6.586 10.512 1.190 1.00 92.94 89 ILE A C 1
ATOM 698 O O . ILE A 1 89 ? -6.717 9.753 2.140 1.00 92.94 89 ILE A O 1
ATOM 702 N N . PHE A 1 90 ? -5.386 10.965 0.812 1.00 90.12 90 PHE A N 1
ATOM 703 C CA . PHE A 1 90 ? -4.136 10.571 1.473 1.00 90.12 90 PHE A CA 1
ATOM 704 C C . PHE A 1 90 ? -3.933 11.231 2.848 1.00 90.12 90 PHE A C 1
ATOM 706 O O . PHE A 1 90 ? -3.100 10.767 3.615 1.00 90.12 90 PHE A O 1
ATOM 713 N N . GLU A 1 91 ? -4.676 12.294 3.162 1.00 92.94 91 GLU A N 1
ATOM 714 C CA . GLU A 1 91 ? -4.703 12.924 4.492 1.00 92.94 91 GLU A CA 1
ATOM 715 C C . GLU A 1 91 ? -5.760 12.253 5.375 1.00 92.94 91 GLU A C 1
ATOM 717 O O . GLU A 1 91 ? -5.573 12.094 6.577 1.00 92.94 91 GLU A O 1
ATOM 722 N N . ARG A 1 92 ? -6.880 11.839 4.768 1.00 94.56 92 ARG A N 1
ATOM 723 C CA . ARG A 1 92 ? -7.988 11.159 5.453 1.00 94.56 92 ARG A CA 1
ATOM 724 C C . ARG A 1 92 ? -7.699 9.693 5.754 1.00 94.56 92 ARG A C 1
ATOM 726 O O . ARG A 1 92 ? -8.136 9.193 6.786 1.00 94.56 92 ARG A O 1
ATOM 733 N N . VAL A 1 93 ? -6.993 9.024 4.846 1.00 97.69 93 VAL A N 1
ATOM 734 C CA . VAL A 1 93 ? -6.572 7.624 4.939 1.00 97.69 93 VAL A CA 1
ATOM 735 C C . VAL A 1 93 ? -5.064 7.573 4.686 1.00 97.69 93 VAL A C 1
ATOM 737 O O . VAL A 1 93 ? -4.629 7.318 3.554 1.00 97.69 93 VAL A O 1
ATOM 740 N N . PRO A 1 94 ? -4.245 7.881 5.709 1.00 97.88 94 PRO A N 1
ATOM 741 C CA . PRO A 1 94 ? -2.808 7.987 5.527 1.00 97.88 94 PRO A CA 1
ATOM 742 C C . PRO A 1 94 ? -2.177 6.660 5.143 1.00 97.88 94 PRO A C 1
ATOM 744 O O . PRO A 1 94 ? -2.606 5.580 5.554 1.00 97.88 94 PRO A O 1
ATOM 747 N N . PHE A 1 95 ? -1.125 6.764 4.346 1.00 98.25 95 PHE A N 1
ATOM 748 C CA . PHE A 1 95 ? -0.395 5.633 3.809 1.00 98.25 95 PHE A CA 1
ATOM 749 C C . PHE A 1 95 ? 0.809 5.329 4.703 1.00 98.25 95 PHE A C 1
ATOM 751 O O . PHE A 1 95 ? 1.758 6.102 4.687 1.00 98.25 95 PHE A O 1
ATOM 758 N N . VAL A 1 96 ? 0.763 4.257 5.501 1.00 98.25 96 VAL A N 1
ATOM 759 C CA . VAL A 1 96 ? 1.660 4.068 6.663 1.00 98.25 96 VAL A CA 1
ATOM 760 C C . VAL A 1 96 ? 3.149 4.106 6.311 1.00 98.25 96 VAL A C 1
ATOM 762 O O . VAL A 1 96 ? 3.923 4.740 7.021 1.00 98.25 96 VAL A O 1
ATOM 765 N N . GLU A 1 97 ? 3.555 3.506 5.193 1.00 97.69 97 GLU A N 1
ATOM 766 C CA . GLU A 1 97 ? 4.951 3.513 4.745 1.00 97.69 97 GLU A CA 1
ATOM 767 C C . GLU A 1 97 ? 5.330 4.717 3.863 1.00 97.69 97 GLU A C 1
ATOM 769 O O . GLU A 1 97 ? 6.453 4.787 3.361 1.00 97.69 97 GLU A O 1
ATOM 774 N N . PHE A 1 98 ? 4.417 5.671 3.647 1.00 96.94 98 PHE A N 1
ATOM 775 C CA . PHE A 1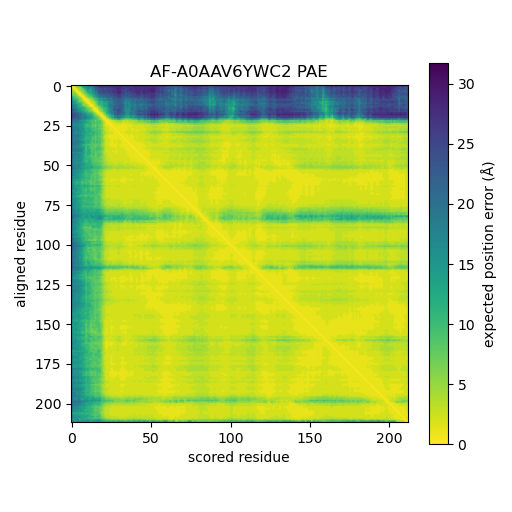 98 ? 4.682 6.832 2.805 1.00 96.94 98 PHE A CA 1
ATOM 776 C C . PHE A 1 98 ? 5.754 7.727 3.413 1.00 96.94 98 PHE A C 1
ATOM 778 O O . PHE A 1 98 ? 5.621 8.223 4.532 1.00 96.94 98 PHE A O 1
ATOM 785 N N . ALA A 1 99 ? 6.771 8.014 2.613 1.00 95.06 99 ALA A N 1
ATOM 786 C CA . ALA A 1 99 ? 7.750 9.043 2.896 1.00 95.06 99 ALA A CA 1
ATOM 787 C C . ALA A 1 99 ? 8.233 9.648 1.585 1.00 95.06 99 ALA A C 1
ATOM 789 O O . ALA A 1 99 ? 8.691 8.938 0.698 1.00 95.06 99 ALA A O 1
ATOM 790 N N . VAL A 1 100 ? 8.135 10.963 1.440 1.00 91.81 100 VAL A N 1
ATOM 791 C CA . VAL A 1 100 ? 8.735 11.695 0.322 1.00 91.81 100 VAL A CA 1
ATOM 792 C C . VAL A 1 100 ? 9.318 12.979 0.905 1.00 91.81 100 VAL A C 1
ATOM 794 O O . VAL A 1 100 ? 8.596 13.679 1.615 1.00 91.81 100 VAL A O 1
ATOM 797 N N . PRO A 1 101 ? 10.596 13.313 0.642 1.00 88.88 101 PRO A N 1
ATOM 798 C CA . PRO A 1 101 ? 11.211 14.514 1.197 1.00 88.88 101 PRO A CA 1
ATOM 799 C C . PRO A 1 101 ? 10.379 15.764 0.916 1.00 88.88 101 PRO A C 1
ATOM 801 O O . PRO A 1 101 ? 10.030 16.011 -0.233 1.00 88.88 101 PRO A O 1
ATOM 804 N N . GLY A 1 102 ? 10.098 16.542 1.965 1.00 88.75 102 GLY A N 1
ATOM 805 C CA . GLY A 1 102 ? 9.308 17.775 1.901 1.00 88.75 102 GLY A CA 1
ATOM 806 C C . GLY A 1 102 ? 7.785 17.578 1.880 1.00 88.75 102 GLY A C 1
ATOM 807 O O . GLY A 1 102 ? 7.057 18.546 1.666 1.00 88.75 102 GLY A O 1
ATOM 808 N N . MET A 1 103 ? 7.307 16.360 2.141 1.00 90.75 103 MET A N 1
ATOM 809 C CA . MET A 1 103 ? 5.924 16.064 2.517 1.00 90.75 103 MET A CA 1
ATOM 810 C C . MET A 1 103 ? 5.900 15.379 3.893 1.00 90.75 103 MET A C 1
ATOM 812 O O . MET A 1 103 ? 6.845 14.649 4.200 1.00 90.75 103 MET A O 1
ATOM 816 N N . PRO A 1 104 ? 4.840 15.561 4.702 1.00 94.19 104 PRO A N 1
ATOM 817 C CA . PRO A 1 104 ? 4.646 14.760 5.906 1.00 94.19 104 PRO A CA 1
ATOM 818 C C . PRO A 1 104 ? 4.612 13.266 5.566 1.00 94.19 104 PRO A C 1
ATOM 820 O O . PRO A 1 104 ? 3.981 12.852 4.587 1.00 94.19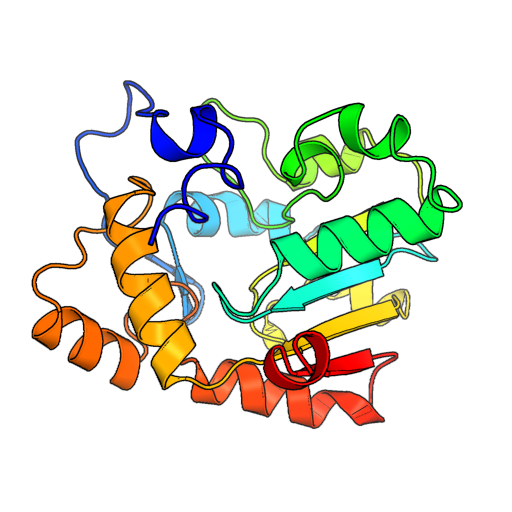 104 PRO A O 1
ATOM 823 N N . THR A 1 105 ? 5.293 12.460 6.369 1.00 96.81 105 THR A N 1
ATOM 824 C CA . THR A 1 105 ? 5.254 10.999 6.280 1.00 96.81 105 THR A CA 1
ATOM 825 C C . THR A 1 105 ? 3.886 10.466 6.701 1.00 96.81 105 THR A C 1
ATOM 827 O O . THR A 1 105 ? 3.124 11.119 7.418 1.00 96.81 105 THR A O 1
ATOM 830 N N . GLY A 1 106 ? 3.570 9.240 6.284 1.00 97.06 106 GLY A N 1
ATOM 831 C CA . GLY A 1 106 ? 2.343 8.568 6.703 1.00 97.06 106 GLY A CA 1
ATOM 832 C C . GLY A 1 106 ? 2.215 8.461 8.219 1.00 97.06 106 GLY A C 1
ATOM 833 O O . GLY A 1 106 ? 1.151 8.736 8.769 1.00 97.06 106 GLY A O 1
ATOM 834 N N . THR A 1 107 ? 3.311 8.112 8.895 1.00 97.31 107 THR A N 1
ATOM 835 C CA . THR A 1 107 ? 3.366 7.994 10.355 1.00 97.31 107 THR A CA 1
ATOM 836 C C . THR A 1 107 ? 3.154 9.333 11.056 1.00 97.31 107 THR A C 1
ATOM 838 O O . THR A 1 107 ? 2.348 9.384 11.980 1.00 97.31 107 THR A O 1
ATOM 841 N N . GLU A 1 108 ? 3.765 10.426 10.581 1.00 97.06 108 GLU A N 1
ATOM 842 C CA . GLU A 1 108 ? 3.546 11.770 11.149 1.00 97.06 108 GLU A CA 1
ATOM 843 C C . GLU A 1 108 ? 2.079 12.204 11.030 1.00 97.06 108 GLU A C 1
ATOM 845 O O . GLU A 1 108 ? 1.515 12.758 11.971 1.00 97.06 108 GLU A O 1
ATOM 850 N N . ILE A 1 109 ? 1.418 11.915 9.902 1.00 97.25 109 ILE A N 1
ATOM 851 C CA . ILE A 1 109 ? -0.015 12.211 9.755 1.00 97.25 109 ILE A CA 1
ATOM 852 C C . ILE A 1 109 ? -0.825 11.365 10.750 1.00 97.25 109 ILE A C 1
ATOM 854 O O . ILE A 1 109 ? -1.679 11.898 11.463 1.00 97.25 109 ILE A O 1
ATOM 858 N N . LEU A 1 110 ? -0.536 10.064 10.852 1.00 97.50 110 LEU A N 1
ATOM 859 C CA . LEU A 1 110 ? -1.256 9.132 11.730 1.00 97.50 110 LEU A CA 1
ATOM 860 C C . LEU A 1 110 ? -1.114 9.435 13.225 1.00 97.50 110 LEU A C 1
ATOM 862 O O . LEU A 1 110 ? -2.016 9.078 13.987 1.00 97.50 110 LEU A O 1
ATOM 866 N N . GLU A 1 111 ? -0.023 10.072 13.649 1.00 95.38 111 GLU A N 1
ATOM 867 C CA . GLU A 1 111 ? 0.191 10.524 15.032 1.00 95.38 111 GLU A CA 1
ATOM 868 C C . GLU A 1 111 ? -0.753 11.666 15.433 1.00 95.38 111 GLU A C 1
ATOM 870 O O . GLU A 1 111 ? -1.116 11.798 16.601 1.00 95.38 111 GLU A O 1
ATOM 875 N N . THR A 1 112 ? -1.205 12.468 14.467 1.00 95.50 112 THR A N 1
ATOM 876 C CA . THR A 1 112 ? -2.135 13.583 14.718 1.00 95.50 112 THR A CA 1
ATOM 877 C C . THR A 1 112 ? -3.608 13.162 14.727 1.00 95.50 112 THR A C 1
ATOM 879 O O . THR A 1 112 ? -4.481 13.935 15.132 1.00 95.50 112 THR A O 1
ATOM 882 N N . MET A 1 113 ? -3.911 11.937 14.287 1.00 95.31 113 MET A N 1
ATOM 883 C CA . MET A 1 113 ? -5.277 11.435 14.143 1.00 95.31 113 MET A CA 1
ATOM 884 C C . MET A 1 113 ? -5.794 10.764 15.418 1.00 95.31 113 MET A C 1
ATOM 886 O O . MET A 1 113 ? -5.075 10.053 16.117 1.00 95.31 113 MET A O 1
ATOM 890 N N . LYS A 1 114 ? -7.095 10.923 15.688 1.00 91.38 114 LYS A N 1
ATOM 891 C CA . LYS A 1 114 ? -7.774 10.207 16.777 1.00 91.38 114 LYS A CA 1
ATOM 892 C C . LYS A 1 114 ? -8.169 8.790 16.326 1.00 91.38 114 LYS A C 1
ATOM 894 O O . LYS A 1 114 ? -8.712 8.660 15.229 1.00 91.38 114 LYS A O 1
ATOM 899 N N . PRO A 1 115 ? -7.958 7.748 17.150 1.00 88.56 115 PRO A N 1
ATOM 900 C CA . PRO A 1 115 ? -8.488 6.409 16.885 1.00 88.56 115 PRO A CA 1
ATOM 901 C C . PRO A 1 115 ? -10.032 6.345 16.928 1.00 88.56 115 PRO A C 1
ATOM 903 O O . PRO A 1 115 ? -10.643 7.132 17.659 1.00 88.56 115 PRO A O 1
ATOM 906 N N . PRO A 1 116 ? -10.667 5.387 16.220 1.00 88.69 116 PRO A N 1
ATOM 907 C CA . PRO A 1 116 ? -10.047 4.438 15.292 1.00 88.69 116 PRO A CA 1
ATOM 908 C C . PRO A 1 116 ? -9.679 5.098 13.954 1.00 88.69 116 PRO A C 1
ATOM 910 O O . PRO A 1 116 ? -10.450 5.874 13.391 1.00 88.69 116 PRO A O 1
ATOM 913 N N . ARG A 1 117 ? -8.493 4.772 13.437 1.00 97.25 117 ARG A N 1
ATOM 914 C CA . ARG A 1 117 ? -7.944 5.301 12.182 1.00 97.25 117 ARG A CA 1
ATOM 915 C C . ARG A 1 117 ? -8.223 4.336 11.033 1.00 97.25 117 ARG A C 1
ATOM 917 O O . ARG A 1 117 ? -8.213 3.118 11.212 1.00 97.25 117 ARG A O 1
ATOM 924 N N . VAL A 1 118 ? -8.406 4.885 9.834 1.00 98.12 118 VAL A N 1
ATOM 925 C CA . VAL A 1 118 ? -8.338 4.114 8.587 1.00 98.12 118 VAL A CA 1
ATOM 926 C C . VAL A 1 118 ? -6.960 4.339 7.991 1.00 98.12 118 VAL A C 1
ATOM 928 O O . VAL A 1 118 ? -6.553 5.479 7.776 1.00 98.12 118 VAL A O 1
ATOM 931 N N . ILE A 1 119 ? -6.234 3.256 7.758 1.00 98.75 119 ILE A N 1
ATOM 932 C CA . ILE A 1 119 ? -4.826 3.282 7.375 1.00 98.75 119 ILE A CA 1
ATOM 933 C C . ILE A 1 119 ? -4.677 2.531 6.063 1.00 98.75 119 ILE A C 1
ATOM 935 O O . ILE A 1 119 ? -5.241 1.455 5.899 1.00 98.75 119 ILE A O 1
ATOM 939 N N . LYS A 1 120 ? -3.916 3.082 5.126 1.00 98.69 120 LYS A N 1
ATOM 940 C CA . LYS A 1 120 ? -3.578 2.430 3.861 1.00 98.69 120 LYS A CA 1
ATOM 941 C C . LYS A 1 120 ? -2.198 1.774 3.958 1.00 98.69 120 LYS A C 1
ATOM 943 O O . LYS A 1 120 ? -1.288 2.372 4.527 1.00 98.69 120 LYS A O 1
ATOM 948 N N . SER A 1 121 ? -2.018 0.628 3.300 1.00 98.69 121 SER A N 1
ATOM 949 C CA . SER A 1 121 ? -0.701 0.072 2.970 1.00 98.69 121 SER A CA 1
ATOM 950 C C . SER A 1 121 ? -0.692 -0.665 1.618 1.00 98.69 121 SER A C 1
ATOM 952 O O . SER A 1 121 ? -1.741 -0.918 1.013 1.00 98.69 121 SER A O 1
ATOM 954 N N . HIS A 1 122 ? 0.510 -0.929 1.108 1.00 98.75 122 HIS A N 1
ATOM 955 C CA . HIS A 1 122 ? 0.790 -1.806 -0.030 1.00 98.75 122 HIS A CA 1
ATOM 956 C C . HIS A 1 122 ? 1.826 -2.881 0.343 1.00 98.75 122 HIS A C 1
ATOM 958 O O . HIS A 1 122 ? 2.429 -3.491 -0.539 1.00 98.75 122 HIS A O 1
ATOM 964 N N . LEU A 1 123 ? 2.102 -3.064 1.636 1.00 98.50 123 LEU A N 1
ATOM 965 C CA . LEU A 1 123 ? 3.142 -3.970 2.096 1.00 98.50 123 LEU A CA 1
ATOM 966 C C . LEU A 1 123 ? 2.698 -5.433 1.939 1.00 98.50 123 LEU A C 1
ATOM 968 O O . LEU A 1 123 ? 1.562 -5.794 2.261 1.00 98.50 123 LEU A O 1
ATOM 972 N N . PRO A 1 124 ? 3.608 -6.336 1.534 1.00 98.19 124 PRO A N 1
ATOM 973 C CA . PRO A 1 124 ? 3.334 -7.758 1.643 1.00 98.19 124 PRO A CA 1
ATOM 974 C C . PRO A 1 124 ? 3.118 -8.126 3.118 1.00 98.19 124 PRO A C 1
ATOM 976 O O . PRO A 1 124 ? 3.728 -7.539 4.011 1.00 98.19 124 PRO A O 1
ATOM 979 N N . VAL A 1 125 ? 2.297 -9.149 3.374 1.00 97.44 125 VAL A N 1
ATOM 980 C CA . VAL A 1 125 ? 1.870 -9.580 4.724 1.00 97.44 125 VAL A CA 1
ATOM 981 C C . VAL A 1 125 ? 3.002 -9.603 5.759 1.00 97.44 125 VAL A C 1
ATOM 983 O O . VAL A 1 125 ? 2.800 -9.193 6.899 1.00 97.44 125 VAL A O 1
ATOM 986 N N . HIS A 1 126 ? 4.182 -10.105 5.379 1.00 96.44 126 HIS A N 1
ATOM 987 C CA . HIS A 1 126 ? 5.323 -10.284 6.282 1.00 96.44 126 HIS A CA 1
ATOM 988 C C . HIS A 1 126 ? 6.037 -8.976 6.662 1.00 96.44 126 HIS A C 1
ATOM 990 O O . HIS A 1 126 ? 6.845 -8.986 7.587 1.00 96.44 126 HIS A O 1
ATOM 996 N N . LEU A 1 127 ? 5.748 -7.873 5.967 1.00 98.06 127 LEU A N 1
ATOM 997 C CA . LEU A 1 127 ? 6.244 -6.534 6.284 1.00 98.06 127 LEU A CA 1
ATOM 998 C C . LEU A 1 127 ? 5.172 -5.642 6.915 1.00 98.06 127 LEU A C 1
ATOM 1000 O O . LEU A 1 127 ? 5.497 -4.563 7.377 1.00 98.06 127 LEU A O 1
ATOM 1004 N N . VAL A 1 128 ? 3.904 -6.037 6.998 1.00 97.94 128 VAL A N 1
ATOM 1005 C CA . VAL A 1 128 ? 2.925 -5.225 7.740 1.00 97.94 128 VAL A CA 1
ATOM 1006 C C . VAL A 1 128 ? 3.362 -5.108 9.214 1.00 97.94 128 VAL A C 1
ATOM 1008 O O . VAL A 1 128 ? 3.684 -6.142 9.810 1.00 97.94 128 VAL A O 1
ATOM 1011 N N . PRO A 1 129 ? 3.367 -3.900 9.824 1.00 97.88 129 PRO A N 1
ATOM 1012 C CA . PRO A 1 129 ? 3.780 -3.723 11.216 1.00 97.88 129 PRO A CA 1
ATOM 1013 C C . PRO A 1 129 ? 3.056 -4.681 12.169 1.00 97.88 129 PRO A C 1
ATOM 1015 O O . PRO A 1 129 ? 1.831 -4.811 12.133 1.00 97.88 129 PRO A O 1
ATOM 1018 N N . ASN A 1 130 ? 3.809 -5.354 13.046 1.00 97.25 130 ASN A N 1
ATOM 1019 C CA . ASN A 1 130 ? 3.259 -6.407 13.909 1.00 97.25 130 ASN A CA 1
ATOM 1020 C C . ASN A 1 130 ? 2.155 -5.914 14.855 1.00 97.25 130 ASN A C 1
ATOM 1022 O O . ASN A 1 130 ? 1.269 -6.692 15.210 1.00 97.25 130 ASN A O 1
ATOM 1026 N N . SER A 1 131 ? 2.152 -4.627 15.207 1.00 97.69 131 SER A N 1
ATOM 1027 C CA . SER A 1 131 ? 1.129 -4.015 16.058 1.00 97.69 131 SER A CA 1
ATOM 1028 C C . SER A 1 131 ? -0.294 -4.192 15.496 1.00 97.69 131 SER A C 1
ATOM 1030 O O . SER A 1 131 ? -1.220 -4.449 16.265 1.00 97.69 131 SER A O 1
ATOM 1032 N N . PHE A 1 132 ? -0.490 -4.189 14.166 1.00 97.75 132 PHE A N 1
ATOM 1033 C CA . PHE A 1 132 ? -1.796 -4.487 13.546 1.00 97.75 132 PHE A CA 1
ATOM 1034 C C . PHE A 1 132 ? -2.316 -5.878 13.926 1.00 97.75 132 PHE A C 1
ATOM 1036 O O . PHE A 1 132 ? -3.516 -6.097 14.117 1.00 97.75 132 PHE A O 1
ATOM 1043 N N . TRP A 1 133 ? -1.400 -6.836 14.038 1.00 96.56 133 TRP A N 1
ATOM 1044 C CA . TRP A 1 133 ? -1.688 -8.222 14.374 1.00 96.56 133 TRP A CA 1
ATOM 1045 C C . TRP A 1 133 ? -1.969 -8.396 15.858 1.00 96.56 133 TRP A C 1
ATOM 1047 O O . TRP A 1 133 ? -2.959 -9.030 16.223 1.00 96.56 133 TRP A O 1
ATOM 1057 N N . GLU A 1 134 ? -1.140 -7.790 16.700 1.00 96.88 134 GLU A N 1
ATOM 1058 C CA . GLU A 1 134 ? -1.281 -7.814 18.156 1.00 96.88 134 GLU A CA 1
ATOM 1059 C C . GLU A 1 134 ? -2.602 -7.178 18.606 1.00 96.88 134 GLU A C 1
ATOM 1061 O O . GLU A 1 134 ? -3.294 -7.721 19.470 1.00 96.88 134 GLU A O 1
ATOM 1066 N N . LYS A 1 135 ? -3.005 -6.076 17.961 1.00 96.88 135 LYS A N 1
ATOM 1067 C CA . LYS A 1 135 ? -4.274 -5.379 18.220 1.00 96.88 135 LYS A CA 1
ATOM 1068 C C . LYS A 1 135 ? -5.481 -5.982 17.508 1.00 96.88 135 LYS A C 1
ATOM 1070 O O . LYS A 1 135 ? -6.596 -5.500 17.699 1.00 96.88 135 LYS A O 1
ATOM 1075 N N . LYS A 1 136 ? -5.289 -7.047 16.719 1.00 96.44 136 LYS A N 1
ATOM 1076 C CA . LYS A 1 136 ? -6.351 -7.720 15.951 1.00 96.44 136 LYS A CA 1
ATOM 1077 C C . LYS A 1 136 ? -7.153 -6.738 15.085 1.00 96.44 136 LYS A C 1
ATOM 1079 O O . LYS A 1 136 ? -8.381 -6.848 14.991 1.00 96.44 136 LYS A O 1
ATOM 1084 N N . CYS A 1 137 ? -6.459 -5.777 14.473 1.00 97.69 137 CYS A N 1
ATOM 1085 C CA . CYS A 1 137 ? -7.063 -4.782 13.597 1.00 97.69 137 CYS A CA 1
ATOM 1086 C C . CYS A 1 137 ? -7.883 -5.456 12.493 1.00 97.69 137 CYS A C 1
ATOM 1088 O O . CYS A 1 137 ? -7.552 -6.548 12.016 1.00 97.69 137 CYS A O 1
ATOM 1090 N N . LYS A 1 138 ? -8.965 -4.791 12.083 1.00 98.12 138 LYS A N 1
ATOM 1091 C CA . LYS A 1 138 ? -9.710 -5.207 10.893 1.00 98.12 138 LYS A CA 1
ATOM 1092 C C . LYS A 1 138 ? -8.845 -4.935 9.669 1.00 98.12 138 LYS A C 1
ATOM 1094 O O . LYS A 1 138 ? -8.145 -3.924 9.625 1.00 98.12 138 LYS A O 1
ATOM 1099 N N . VAL A 1 139 ? -8.926 -5.807 8.673 1.00 98.69 139 VAL A N 1
ATOM 1100 C CA . VAL A 1 139 ? -8.253 -5.628 7.388 1.00 98.69 139 VAL A CA 1
ATOM 1101 C C . VAL A 1 139 ? -9.265 -5.738 6.261 1.00 98.69 139 VAL A C 1
ATOM 1103 O O . VAL A 1 139 ? -10.054 -6.680 6.225 1.00 98.69 139 VAL A O 1
ATOM 1106 N N . ILE A 1 140 ? -9.217 -4.804 5.321 1.00 98.81 140 ILE A N 1
ATOM 1107 C CA . ILE A 1 140 ? -9.838 -4.950 4.008 1.00 98.81 140 ILE A CA 1
ATOM 1108 C C . ILE A 1 140 ? -8.709 -5.091 2.998 1.00 98.81 140 ILE A C 1
ATOM 1110 O O . ILE A 1 140 ? -7.896 -4.182 2.842 1.00 98.81 140 ILE A O 1
ATOM 1114 N N . TYR A 1 141 ? -8.668 -6.235 2.324 1.00 98.88 141 TYR A N 1
ATOM 1115 C CA . TYR A 1 141 ? -7.769 -6.471 1.208 1.00 98.88 141 TYR A CA 1
ATOM 1116 C C . TYR A 1 141 ? -8.543 -6.420 -0.106 1.00 98.88 141 TYR A C 1
ATOM 1118 O O . TYR A 1 141 ? -9.593 -7.051 -0.205 1.00 98.88 141 TYR A O 1
ATOM 1126 N N . VAL A 1 142 ? -8.027 -5.723 -1.122 1.00 98.88 142 VAL A N 1
ATOM 1127 C CA . VAL A 1 142 ? -8.622 -5.728 -2.474 1.00 98.88 142 VAL A CA 1
ATOM 1128 C C . VAL A 1 142 ? -7.627 -6.273 -3.494 1.00 98.88 142 VAL A C 1
ATOM 1130 O O . VAL A 1 142 ? -6.537 -5.724 -3.684 1.00 98.88 142 VAL A O 1
ATOM 1133 N N . ALA A 1 143 ? -8.017 -7.355 -4.162 1.00 98.81 143 ALA A N 1
ATOM 1134 C CA . ALA A 1 143 ? -7.321 -7.912 -5.313 1.00 98.81 143 ALA A CA 1
ATOM 1135 C C . ALA A 1 143 ? -7.932 -7.403 -6.620 1.00 98.81 143 ALA A C 1
ATOM 1137 O O . ALA A 1 143 ? -9.090 -7.008 -6.669 1.00 98.81 143 ALA A O 1
ATOM 1138 N N . ARG A 1 144 ? -7.150 -7.446 -7.695 1.00 98.81 144 ARG A N 1
ATOM 1139 C CA . ARG A 1 144 ? -7.596 -7.109 -9.048 1.00 98.81 144 ARG A CA 1
ATOM 1140 C C . ARG A 1 144 ? -6.891 -8.006 -10.054 1.00 98.81 144 ARG A C 1
ATOM 1142 O O . ARG A 1 144 ? -5.735 -8.375 -9.823 1.00 98.81 144 ARG A O 1
ATOM 1149 N N . ASN A 1 145 ? -7.553 -8.323 -11.165 1.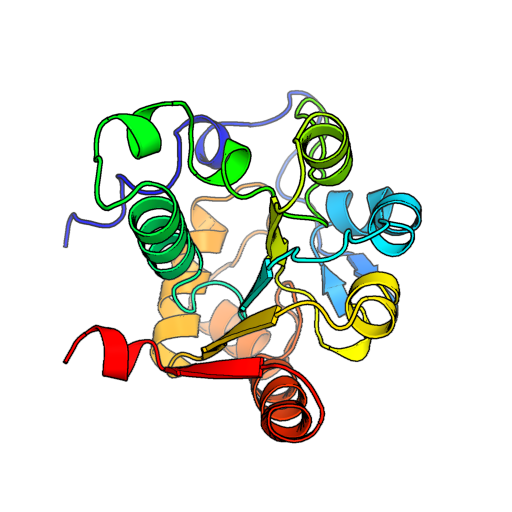00 98.62 145 ASN A N 1
ATOM 1150 C CA . ASN A 1 145 ? -6.969 -9.078 -12.270 1.00 98.62 145 ASN A CA 1
ATOM 1151 C C . ASN A 1 145 ? -5.605 -8.479 -12.700 1.00 98.62 145 ASN A C 1
ATOM 1153 O O . ASN A 1 145 ? -5.493 -7.271 -12.939 1.00 98.62 145 ASN A 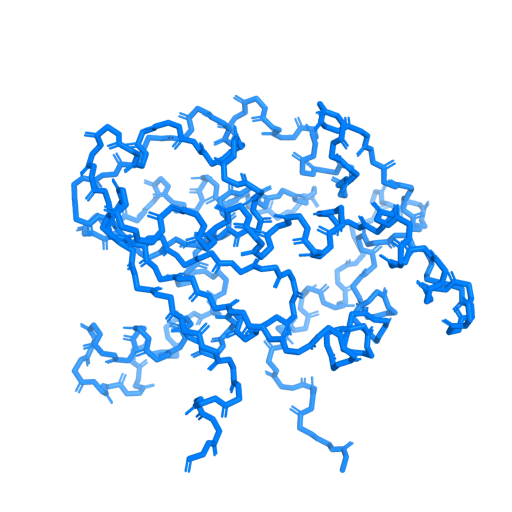O 1
ATOM 1157 N N . PRO A 1 146 ? -4.551 -9.308 -12.844 1.00 98.62 146 PRO A N 1
ATOM 1158 C CA . PRO A 1 146 ? -3.181 -8.823 -13.015 1.00 98.62 146 PRO A CA 1
ATOM 1159 C C . PRO A 1 146 ? -2.956 -8.072 -14.327 1.00 98.62 146 PRO A C 1
ATOM 1161 O O . PRO A 1 146 ? -2.069 -7.224 -14.398 1.00 98.62 146 PRO A O 1
ATOM 1164 N N . LYS A 1 147 ? -3.746 -8.359 -15.371 1.00 98.62 147 LYS A N 1
ATOM 1165 C CA . LYS A 1 147 ? -3.610 -7.681 -16.670 1.00 98.62 147 LYS A CA 1
ATOM 1166 C C . LYS A 1 147 ? -4.033 -6.214 -16.564 1.00 98.62 147 LYS A C 1
ATOM 1168 O O . LYS A 1 147 ? -3.350 -5.344 -17.095 1.00 98.62 147 LYS A O 1
ATOM 1173 N N . ASP A 1 148 ? -5.104 -5.935 -15.823 1.00 98.62 148 ASP A N 1
ATOM 1174 C CA . ASP A 1 148 ? -5.566 -4.561 -15.593 1.00 98.62 148 ASP A CA 1
ATOM 1175 C C . ASP A 1 148 ? -4.682 -3.821 -14.592 1.00 98.62 148 ASP A C 1
ATOM 1177 O O . ASP A 1 148 ? -4.421 -2.625 -14.758 1.00 98.62 148 ASP A O 1
ATOM 1181 N N . VAL A 1 149 ? -4.174 -4.535 -13.580 1.00 98.81 149 VAL A N 1
ATOM 1182 C CA . VAL A 1 149 ? -3.152 -4.007 -12.668 1.00 98.81 149 VAL A CA 1
ATOM 1183 C C . VAL A 1 149 ? -1.937 -3.544 -13.463 1.00 98.81 149 VAL A C 1
ATOM 1185 O O . VAL A 1 149 ? -1.561 -2.384 -13.331 1.00 98.81 149 VAL A O 1
ATOM 1188 N N . LEU A 1 150 ? -1.372 -4.393 -14.329 1.00 98.75 150 LEU A N 1
ATOM 1189 C CA . LEU A 1 150 ? -0.214 -4.067 -15.165 1.00 98.75 150 LEU A CA 1
ATOM 1190 C C . LEU A 1 150 ? -0.418 -2.764 -15.950 1.00 98.75 150 LEU A C 1
ATOM 1192 O O . LEU A 1 150 ? 0.408 -1.856 -15.858 1.00 98.75 150 LEU A O 1
ATOM 1196 N N . VAL A 1 151 ? -1.517 -2.657 -16.704 1.00 98.69 151 VAL A N 1
ATOM 1197 C CA . VAL A 1 151 ? -1.794 -1.480 -17.545 1.00 98.69 151 VAL A CA 1
ATOM 1198 C C . VAL A 1 151 ? -1.954 -0.226 -16.685 1.00 98.69 151 VAL A C 1
ATOM 1200 O O . VAL A 1 151 ? -1.351 0.812 -16.967 1.00 98.69 151 VAL A O 1
ATOM 1203 N N . SER A 1 152 ? -2.716 -0.314 -15.590 1.00 98.50 152 SER A N 1
ATOM 1204 C CA . SER A 1 152 ? -2.885 0.811 -14.666 1.00 98.50 152 SER A CA 1
ATOM 1205 C C . SER A 1 152 ? -1.564 1.216 -14.004 1.00 98.50 152 SER A C 1
ATOM 1207 O O . SER A 1 152 ? -1.322 2.405 -13.776 1.00 98.50 152 SER A O 1
ATOM 1209 N N . TYR A 1 153 ? -0.698 0.246 -13.706 1.00 98.69 153 TYR A N 1
ATOM 1210 C CA . TYR A 1 153 ? 0.573 0.484 -13.035 1.00 98.69 153 TYR A CA 1
ATOM 1211 C C . TYR A 1 153 ? 1.601 1.122 -13.968 1.00 98.69 153 TYR A C 1
ATOM 1213 O O . TYR A 1 153 ? 2.267 2.071 -13.558 1.00 98.69 153 TYR A O 1
ATOM 1221 N N . TYR A 1 154 ? 1.634 0.714 -15.238 1.00 98.62 154 TYR A N 1
ATOM 1222 C CA . TYR A 1 154 ? 2.458 1.343 -16.270 1.00 98.62 154 TYR A CA 1
ATOM 1223 C C . TYR A 1 154 ? 2.171 2.846 -16.393 1.00 98.62 154 TYR A C 1
ATOM 1225 O O . TYR A 1 154 ? 3.070 3.683 -16.290 1.00 98.62 154 TYR A O 1
ATOM 1233 N N . HIS A 1 155 ? 0.894 3.219 -16.525 1.00 98.19 155 HIS A N 1
ATOM 1234 C CA . HIS A 1 155 ? 0.506 4.630 -16.576 1.00 98.19 155 HIS A CA 1
ATOM 1235 C C . HIS A 1 155 ? 0.781 5.361 -15.258 1.00 98.19 155 HIS A C 1
ATOM 1237 O O . HIS A 1 155 ? 1.138 6.540 -15.265 1.00 98.19 155 HIS A O 1
ATOM 1243 N N . PHE A 1 156 ? 0.642 4.673 -14.122 1.00 96.94 156 PHE A N 1
ATOM 1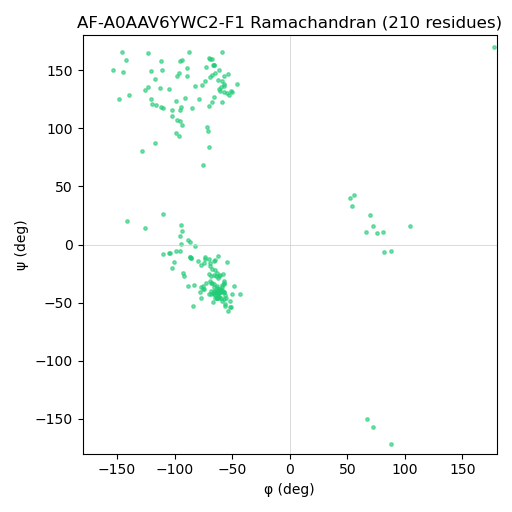244 C CA . PHE A 1 156 ? 0.954 5.260 -12.825 1.00 96.94 156 PHE A CA 1
ATOM 1245 C C . PHE A 1 156 ? 2.446 5.583 -12.668 1.00 96.94 156 PHE A C 1
ATOM 1247 O O . PHE A 1 156 ? 2.776 6.654 -12.166 1.00 96.94 156 PHE A O 1
ATOM 1254 N N . TYR A 1 157 ? 3.340 4.719 -13.148 1.00 96.69 157 TYR A N 1
ATOM 1255 C CA . TYR A 1 157 ? 4.778 4.992 -13.168 1.00 96.69 157 TYR A CA 1
ATOM 1256 C C . TYR A 1 157 ? 5.111 6.253 -13.976 1.00 96.69 157 TYR A C 1
ATOM 1258 O O . TYR A 1 157 ? 5.913 7.076 -13.535 1.00 96.69 157 TYR A O 1
ATOM 1266 N N . HIS A 1 158 ? 4.449 6.466 -15.117 1.00 93.19 158 HIS A N 1
ATOM 1267 C CA . HIS A 1 158 ? 4.626 7.683 -15.918 1.00 93.19 158 HIS A CA 1
ATOM 1268 C C . HIS A 1 158 ? 4.208 8.957 -15.174 1.00 93.19 158 HIS A C 1
ATOM 1270 O O . HIS A 1 158 ? 4.915 9.958 -15.243 1.00 93.19 158 HIS A O 1
ATOM 1276 N N . MET A 1 159 ? 3.108 8.939 -14.418 1.00 91.25 159 MET A N 1
ATOM 1277 C CA . MET A 1 159 ? 2.637 10.136 -13.698 1.00 91.25 159 MET A CA 1
ATOM 1278 C C . MET A 1 159 ? 3.331 10.372 -12.347 1.00 91.25 159 MET A C 1
ATOM 1280 O O . MET A 1 159 ? 3.526 11.518 -11.955 1.00 91.25 159 MET A O 1
ATOM 1284 N N . ALA A 1 160 ? 3.692 9.316 -11.615 1.00 89.19 160 ALA A N 1
ATOM 1285 C CA . ALA A 1 160 ? 4.224 9.418 -10.260 1.00 89.19 160 ALA A CA 1
ATOM 1286 C C . ALA A 1 160 ? 5.756 9.384 -10.289 1.00 89.19 160 ALA A C 1
ATOM 1288 O O . ALA A 1 160 ? 6.365 8.315 -10.247 1.00 89.19 160 ALA A O 1
ATOM 1289 N N . VAL A 1 161 ? 6.376 10.568 -10.329 1.00 87.69 161 VAL A N 1
ATOM 1290 C CA . VAL A 1 161 ? 7.830 10.766 -10.526 1.00 87.69 161 VAL A CA 1
ATOM 1291 C C . VAL A 1 161 ? 8.736 10.162 -9.444 1.00 87.69 161 VAL A C 1
ATOM 1293 O O . VAL A 1 161 ? 9.944 10.081 -9.638 1.00 87.69 161 VAL A O 1
ATOM 1296 N N . VAL A 1 162 ? 8.158 9.698 -8.334 1.00 89.38 162 VAL A N 1
ATOM 1297 C CA . VAL A 1 162 ? 8.844 8.918 -7.287 1.00 89.38 162 VAL A CA 1
ATOM 1298 C C . VAL A 1 162 ? 9.247 7.511 -7.745 1.00 89.38 162 VAL A C 1
ATOM 1300 O O . VAL A 1 162 ? 10.102 6.888 -7.122 1.00 89.38 162 VAL A O 1
ATOM 1303 N N . HIS A 1 163 ? 8.644 7.010 -8.826 1.00 93.94 163 HIS A N 1
ATOM 1304 C CA . HIS A 1 163 ? 9.003 5.737 -9.448 1.00 93.94 163 HIS A CA 1
ATOM 1305 C C . HIS A 1 163 ? 10.099 5.936 -10.504 1.00 93.94 163 HIS A C 1
ATOM 1307 O O . HIS A 1 163 ? 10.132 6.998 -11.149 1.00 93.94 163 HIS A O 1
ATOM 1313 N N . PRO A 1 164 ? 10.939 4.909 -10.753 1.00 95.19 164 PRO A N 1
ATOM 1314 C CA . PRO A 1 164 ? 11.866 4.920 -11.878 1.00 95.19 164 PRO A CA 1
ATOM 1315 C C . PRO A 1 164 ? 11.113 5.065 -13.205 1.00 95.19 164 PRO A C 1
ATOM 1317 O O . PRO A 1 164 ? 9.891 4.906 -13.273 1.00 95.19 164 PRO A O 1
ATOM 1320 N N . ASP A 1 165 ? 11.846 5.385 -14.268 1.00 95.56 165 ASP A N 1
ATOM 1321 C CA . ASP A 1 165 ? 11.273 5.399 -15.613 1.00 95.56 165 ASP A CA 1
ATOM 1322 C C . ASP A 1 165 ? 10.726 3.998 -15.953 1.00 95.56 165 ASP A C 1
ATOM 1324 O O . ASP A 1 165 ? 11.478 3.023 -15.853 1.00 95.56 165 ASP A O 1
ATOM 1328 N N . PRO A 1 166 ? 9.431 3.857 -16.294 1.00 95.88 166 PRO A N 1
ATOM 1329 C CA . PRO A 1 166 ? 8.876 2.560 -16.668 1.00 95.88 166 PRO A CA 1
ATOM 1330 C C . PRO A 1 166 ? 9.386 2.040 -18.017 1.00 95.88 166 PRO A C 1
ATOM 1332 O O . PRO A 1 166 ? 9.192 0.857 -18.291 1.00 95.88 166 PRO A O 1
ATOM 1335 N N . GLY A 1 167 ? 9.993 2.887 -18.857 1.00 96.94 167 GLY A N 1
ATOM 1336 C CA . GLY A 1 167 ? 10.403 2.527 -20.210 1.00 96.94 167 GLY A CA 1
ATOM 1337 C C . GLY A 1 167 ? 9.218 2.247 -21.139 1.00 96.94 167 GLY A C 1
ATOM 1338 O O . GLY A 1 167 ? 8.118 2.808 -21.012 1.00 96.94 167 GLY A O 1
ATOM 1339 N N . THR A 1 168 ? 9.442 1.369 -22.111 1.00 98.44 168 THR A N 1
ATOM 1340 C CA . THR A 1 168 ? 8.388 0.867 -22.999 1.00 98.44 168 THR A CA 1
ATOM 1341 C C . THR A 1 168 ? 7.429 -0.062 -22.252 1.00 98.44 168 THR A C 1
ATOM 1343 O O . THR A 1 168 ? 7.743 -0.610 -21.195 1.00 98.44 168 THR A O 1
ATOM 1346 N N . PHE A 1 169 ? 6.228 -0.261 -22.802 1.00 98.50 169 PHE A N 1
ATOM 1347 C CA . PHE A 1 169 ? 5.259 -1.175 -22.196 1.00 98.50 169 PHE A CA 1
ATOM 1348 C C . PHE A 1 169 ? 5.784 -2.618 -22.122 1.00 98.50 169 PHE A C 1
ATOM 1350 O O . PHE A 1 169 ? 5.567 -3.282 -21.112 1.00 98.50 169 PHE A O 1
ATOM 1357 N N . ASP A 1 170 ? 6.511 -3.086 -23.142 1.00 98.69 170 ASP A N 1
ATOM 1358 C CA . ASP A 1 170 ? 7.073 -4.441 -23.167 1.00 98.69 170 ASP A CA 1
ATOM 1359 C C . ASP A 1 170 ? 8.137 -4.638 -22.080 1.00 98.69 170 ASP A C 1
ATOM 1361 O O . ASP A 1 170 ? 8.121 -5.645 -21.371 1.00 98.69 170 ASP A O 1
ATOM 1365 N N . GLU A 1 171 ? 9.023 -3.658 -21.882 1.00 98.50 171 GLU A N 1
ATOM 1366 C CA . GLU A 1 171 ? 9.999 -3.675 -20.785 1.00 98.50 171 GLU A CA 1
ATOM 1367 C C . GLU A 1 171 ? 9.301 -3.689 -19.422 1.00 98.50 171 GLU A C 1
ATOM 1369 O O . GLU A 1 171 ? 9.643 -4.494 -18.550 1.00 98.50 171 GLU A O 1
ATOM 1374 N N . PHE A 1 172 ? 8.277 -2.848 -19.246 1.00 98.69 172 PHE A N 1
ATOM 1375 C CA . PHE A 1 172 ? 7.506 -2.805 -18.010 1.00 98.69 172 PHE A CA 1
ATOM 1376 C C . PHE A 1 172 ? 6.750 -4.114 -17.745 1.00 98.69 172 PHE A C 1
ATOM 1378 O O . PHE A 1 172 ? 6.755 -4.598 -16.616 1.00 98.69 172 PHE A O 1
ATOM 1385 N N . LEU A 1 173 ? 6.157 -4.730 -18.773 1.00 98.69 173 LEU A N 1
ATOM 1386 C CA . LEU A 1 173 ? 5.530 -6.051 -18.693 1.00 98.69 173 LEU A CA 1
ATOM 1387 C C . LEU A 1 173 ? 6.529 -7.108 -18.208 1.00 98.69 173 LEU A C 1
ATOM 1389 O O . LEU A 1 173 ? 6.208 -7.880 -17.303 1.00 98.69 173 LEU A O 1
ATOM 1393 N N . GLN A 1 174 ? 7.745 -7.133 -18.764 1.00 98.69 174 GLN A N 1
ATOM 1394 C CA . GLN A 1 174 ? 8.782 -8.069 -18.319 1.00 98.69 174 GLN A CA 1
ATOM 1395 C C . GLN A 1 174 ? 9.184 -7.825 -16.861 1.00 98.69 174 GLN A C 1
ATOM 1397 O O . GLN A 1 174 ? 9.325 -8.783 -16.100 1.00 98.69 174 GLN A O 1
ATOM 1402 N N . ASN A 1 175 ? 9.327 -6.564 -16.449 1.00 98.56 175 ASN A N 1
ATOM 1403 C CA . ASN A 1 175 ? 9.630 -6.213 -15.060 1.00 98.56 175 ASN A CA 1
ATOM 1404 C C . ASN A 1 175 ? 8.492 -6.599 -14.104 1.00 98.56 175 ASN A C 1
ATOM 1406 O O . ASN A 1 175 ? 8.741 -7.132 -13.024 1.00 98.56 175 ASN A O 1
ATOM 1410 N N . PHE A 1 176 ? 7.238 -6.398 -14.511 1.00 98.69 176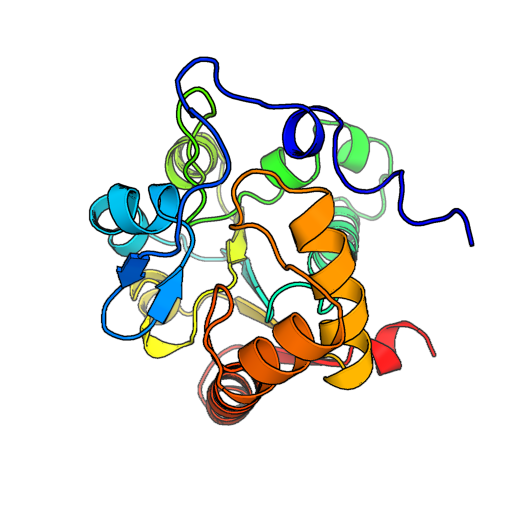 PHE A N 1
ATOM 1411 C CA . PHE A 1 176 ? 6.062 -6.788 -13.738 1.00 98.69 176 PHE A CA 1
ATOM 1412 C C . PHE A 1 176 ? 5.993 -8.308 -13.538 1.00 98.69 176 PHE A C 1
ATOM 1414 O O . PHE A 1 176 ? 5.809 -8.764 -12.412 1.00 98.69 176 PHE A O 1
ATOM 1421 N N . ILE A 1 177 ? 6.210 -9.099 -14.599 1.00 98.19 177 ILE A N 1
ATOM 1422 C CA . ILE A 1 177 ? 6.247 -10.572 -14.518 1.00 98.19 177 ILE A CA 1
ATOM 1423 C C . ILE A 1 177 ? 7.380 -11.047 -13.601 1.00 98.19 177 ILE A C 1
ATOM 1425 O O . ILE A 1 177 ? 7.182 -11.965 -12.808 1.00 98.19 177 ILE A O 1
ATOM 1429 N N . LYS A 1 178 ? 8.562 -10.425 -13.695 1.00 98.12 178 LYS A N 1
ATOM 1430 C CA . LYS A 1 178 ? 9.724 -10.753 -12.852 1.00 98.12 178 LYS A CA 1
ATOM 1431 C C . LYS A 1 178 ? 9.591 -10.257 -11.409 1.00 98.12 178 LYS A C 1
ATOM 1433 O O . LYS A 1 178 ? 10.422 -10.618 -10.584 1.00 98.12 178 LYS A O 1
ATOM 1438 N N . GLY A 1 179 ? 8.595 -9.422 -11.107 1.00 97.94 179 GLY A N 1
ATOM 1439 C CA . GLY A 1 179 ? 8.431 -8.811 -9.790 1.00 97.94 179 GLY A CA 1
ATOM 1440 C C . GLY A 1 179 ? 9.498 -7.767 -9.455 1.00 97.94 179 GLY A C 1
ATOM 1441 O O . GLY A 1 179 ? 9.765 -7.541 -8.284 1.00 97.94 179 GLY A O 1
ATOM 1442 N N . THR A 1 180 ? 10.114 -7.129 -10.455 1.00 98.25 180 THR A N 1
ATOM 1443 C CA . THR A 1 180 ? 11.132 -6.073 -10.271 1.00 98.25 180 THR A CA 1
ATOM 1444 C C . THR A 1 180 ? 10.542 -4.656 -10.292 1.00 98.25 180 THR A C 1
ATOM 1446 O O . THR A 1 180 ? 11.271 -3.668 -10.364 1.00 98.25 180 THR A O 1
ATOM 1449 N N . VAL A 1 181 ? 9.213 -4.543 -10.227 1.00 98.44 181 VAL A N 1
ATOM 1450 C CA . VAL A 1 181 ? 8.476 -3.290 -9.994 1.00 98.44 181 VAL A CA 1
ATOM 1451 C C . VAL A 1 181 ? 8.314 -3.034 -8.489 1.00 98.44 181 VAL A C 1
ATOM 1453 O O . VAL A 1 181 ? 8.523 -3.932 -7.681 1.00 98.44 181 VAL A O 1
ATOM 1456 N N . SER A 1 182 ? 7.943 -1.816 -8.092 1.00 98.38 182 SER A N 1
ATOM 1457 C CA . SER A 1 182 ? 7.741 -1.452 -6.686 1.00 98.38 182 SER A CA 1
ATOM 1458 C C . SER A 1 182 ? 6.675 -2.355 -6.067 1.00 98.38 182 SER A C 1
ATOM 1460 O O . SER A 1 182 ? 5.681 -2.669 -6.717 1.00 98.38 182 SER A O 1
ATOM 1462 N N . TYR A 1 183 ? 6.886 -2.754 -4.813 1.00 98.44 183 TYR A N 1
ATOM 1463 C CA . TYR A 1 183 ? 6.082 -3.748 -4.091 1.00 98.44 183 TYR A CA 1
ATOM 1464 C C . TYR A 1 183 ? 6.165 -5.181 -4.637 1.00 98.44 183 TYR A C 1
ATOM 1466 O O . TYR A 1 183 ? 5.438 -6.064 -4.183 1.00 98.44 183 TYR A O 1
ATOM 1474 N N . GLY A 1 184 ? 7.102 -5.443 -5.548 1.00 98.31 184 GLY A N 1
ATOM 1475 C CA . GLY A 1 184 ? 7.485 -6.792 -5.928 1.00 98.31 184 GLY A CA 1
ATOM 1476 C C . GLY A 1 184 ? 6.441 -7.537 -6.774 1.00 98.31 184 GLY A C 1
ATOM 1477 O O . GLY A 1 184 ? 5.618 -6.920 -7.467 1.00 98.31 184 GLY A O 1
ATOM 1478 N N . PRO A 1 185 ? 6.489 -8.882 -6.771 1.00 98.25 185 PRO A N 1
ATOM 1479 C CA . PRO A 1 185 ? 5.624 -9.715 -7.597 1.00 98.25 185 PRO A CA 1
ATOM 1480 C C . PRO A 1 185 ? 4.165 -9.674 -7.124 1.00 98.25 185 PRO A C 1
ATOM 1482 O O . PRO A 1 185 ? 3.827 -10.140 -6.034 1.00 98.25 185 PRO A O 1
ATOM 1485 N N . TRP A 1 186 ? 3.273 -9.205 -8.005 1.00 98.75 186 TRP A N 1
ATOM 1486 C CA . TRP A 1 186 ? 1.820 -9.195 -7.776 1.00 98.75 186 TRP A CA 1
ATOM 1487 C C . TRP A 1 186 ? 1.292 -10.555 -7.312 1.00 98.75 186 TRP A C 1
ATOM 1489 O O . TRP A 1 186 ? 0.474 -10.618 -6.396 1.00 98.75 186 TRP A O 1
ATOM 1499 N N . SER A 1 187 ? 1.772 -11.648 -7.921 1.00 98.19 187 SER A N 1
ATOM 1500 C CA . SER A 1 187 ? 1.275 -12.996 -7.643 1.00 98.19 187 SER A CA 1
ATOM 1501 C C . SER A 1 187 ? 1.511 -13.423 -6.207 1.00 98.19 187 SER A C 1
ATOM 1503 O O . SER A 1 187 ? 0.654 -14.089 -5.629 1.00 98.19 187 SER A O 1
ATOM 1505 N N . ASP A 1 188 ? 2.660 -13.069 -5.645 1.00 98.31 188 ASP A N 1
ATOM 1506 C CA . ASP A 1 188 ? 3.029 -13.493 -4.299 1.00 98.31 188 ASP A CA 1
ATOM 1507 C C . ASP A 1 188 ? 2.270 -12.638 -3.293 1.00 98.31 188 ASP A C 1
ATOM 1509 O O . ASP A 1 188 ? 1.655 -13.178 -2.378 1.00 98.31 188 ASP A O 1
ATOM 1513 N N . HIS A 1 189 ? 2.162 -11.333 -3.568 1.00 98.69 189 HIS A N 1
ATOM 1514 C CA . HIS A 1 189 ? 1.358 -10.404 -2.783 1.00 98.69 189 HIS A CA 1
ATOM 1515 C C . HIS A 1 189 ? -0.092 -10.885 -2.627 1.00 98.69 189 HIS A C 1
ATOM 1517 O O . HIS A 1 189 ? -0.567 -11.099 -1.510 1.00 98.69 189 HIS A O 1
ATOM 1523 N N . VAL A 1 190 ? -0.804 -11.129 -3.737 1.00 98.69 190 VAL A N 1
ATOM 1524 C CA . VAL A 1 190 ? -2.217 -11.546 -3.679 1.00 98.69 190 VAL A CA 1
ATOM 1525 C C . VAL A 1 190 ? -2.400 -12.925 -3.046 1.00 98.69 190 VAL A C 1
ATOM 1527 O O . VAL A 1 190 ? -3.376 -13.126 -2.319 1.00 98.69 190 VAL A O 1
ATOM 1530 N N . LYS A 1 191 ? -1.476 -13.868 -3.288 1.00 98.44 191 LYS A N 1
ATOM 1531 C CA . LYS A 1 191 ? -1.536 -15.228 -2.729 1.00 98.44 191 LYS A CA 1
ATOM 1532 C C . LYS A 1 191 ? -1.269 -15.231 -1.232 1.00 98.44 191 LYS A C 1
ATOM 1534 O O . LYS A 1 191 ? -1.959 -15.944 -0.506 1.00 98.44 191 LYS A O 1
ATOM 1539 N N . ASP A 1 192 ? -0.288 -14.472 -0.766 1.00 98.19 192 ASP A N 1
ATOM 1540 C CA . ASP A 1 192 ? 0.060 -14.436 0.649 1.00 98.19 192 ASP A CA 1
ATOM 1541 C C . ASP A 1 192 ? -1.043 -13.773 1.465 1.00 98.19 192 ASP A C 1
ATOM 1543 O O . ASP A 1 192 ? -1.475 -14.347 2.466 1.00 98.19 192 ASP A O 1
ATOM 1547 N N . TRP A 1 193 ? -1.615 -12.670 0.979 1.00 98.56 193 TRP A N 1
ATOM 1548 C CA . TRP A 1 193 ? -2.811 -12.077 1.581 1.00 98.56 193 TRP A CA 1
ATOM 1549 C C . TRP A 1 193 ? -4.024 -13.020 1.545 1.00 98.56 193 TRP A C 1
ATOM 1551 O O . TRP A 1 193 ? -4.748 -13.142 2.534 1.00 98.56 193 TRP A O 1
ATOM 1561 N N . TRP A 1 194 ? -4.216 -13.784 0.464 1.00 98.50 194 TRP A N 1
ATOM 1562 C CA . TRP A 1 194 ? -5.292 -14.781 0.380 1.00 98.50 194 TRP A CA 1
ATOM 1563 C C . TRP A 1 194 ? -5.146 -15.909 1.412 1.00 98.50 194 TRP A C 1
ATOM 1565 O O . TRP A 1 194 ? -6.141 -16.364 1.989 1.00 98.50 194 TRP A O 1
ATOM 1575 N N . LYS A 1 195 ? -3.916 -16.361 1.691 1.00 98.06 195 LYS A N 1
ATOM 1576 C CA . LYS A 1 195 ? -3.645 -17.363 2.740 1.00 98.06 195 LYS A CA 1
ATOM 1577 C C . LYS A 1 195 ? -4.041 -16.855 4.132 1.00 98.06 195 LYS A C 1
ATOM 1579 O O . LYS A 1 195 ? -4.434 -17.661 4.972 1.00 98.06 195 LYS A O 1
ATOM 1584 N N . GLN A 1 196 ? -3.994 -15.542 4.362 1.00 96.62 196 GLN A N 1
ATOM 1585 C CA . GLN A 1 196 ? -4.341 -14.926 5.646 1.00 96.62 196 GLN A CA 1
ATOM 1586 C C . GLN A 1 196 ? -5.848 -14.772 5.891 1.00 96.62 196 GLN A C 1
ATOM 1588 O O . GLN A 1 196 ? -6.242 -14.554 7.036 1.00 96.62 196 GLN A O 1
ATOM 1593 N N . ARG A 1 197 ? -6.705 -14.920 4.869 1.00 94.56 197 ARG A N 1
ATOM 1594 C CA . ARG A 1 197 ? -8.146 -14.593 4.956 1.00 94.56 197 ARG A CA 1
ATOM 1595 C C . ARG A 1 197 ? -8.929 -15.331 6.050 1.00 94.56 197 ARG A C 1
ATOM 1597 O O . ARG A 1 197 ? -9.931 -14.822 6.521 1.00 94.56 197 ARG A O 1
ATOM 1604 N N . HIS A 1 198 ? -8.458 -16.511 6.462 1.00 93.06 198 HIS A N 1
ATOM 1605 C CA . HIS A 1 198 ? -9.073 -17.314 7.534 1.00 93.06 198 HIS A CA 1
ATOM 1606 C C . HIS A 1 198 ? -8.308 -17.252 8.862 1.00 93.06 198 HIS A C 1
ATOM 1608 O O . HIS A 1 198 ? -8.757 -17.804 9.859 1.00 93.06 198 HIS A O 1
ATOM 1614 N N . GLN A 1 199 ? -7.129 -16.624 8.873 1.00 91.56 199 GLN A N 1
ATOM 1615 C CA . GLN A 1 199 ? -6.241 -16.530 10.039 1.00 91.56 199 GLN A CA 1
ATOM 1616 C C . GLN A 1 199 ? -6.320 -15.158 10.719 1.00 91.56 199 GLN A C 1
ATOM 1618 O O . GLN A 1 199 ? -5.925 -15.006 11.873 1.00 91.56 199 GLN A O 1
ATOM 1623 N N . ARG A 1 200 ? -6.798 -14.146 9.991 1.00 92.31 200 ARG A N 1
ATOM 1624 C CA . ARG A 1 200 ? -6.863 -12.744 10.408 1.00 92.31 200 ARG A CA 1
ATOM 1625 C C . ARG A 1 200 ? -8.304 -12.246 10.323 1.00 92.31 200 ARG A C 1
ATOM 1627 O O . ARG A 1 200 ? -9.135 -12.845 9.648 1.00 92.31 200 ARG A O 1
ATOM 1634 N N . ASN A 1 201 ? -8.581 -11.111 10.959 1.00 96.00 201 ASN A N 1
ATOM 1635 C CA . ASN A 1 201 ? -9.841 -10.386 10.798 1.00 96.00 201 ASN A CA 1
ATOM 1636 C C . ASN A 1 201 ? -9.855 -9.646 9.448 1.00 96.00 201 ASN A C 1
ATOM 1638 O O . ASN A 1 201 ? -9.717 -8.425 9.400 1.00 96.00 201 ASN A O 1
ATOM 1642 N N . LEU A 1 202 ? -9.908 -10.414 8.358 1.00 98.00 202 LEU A N 1
ATOM 1643 C CA . LEU A 1 202 ? -9.662 -9.942 7.002 1.00 98.00 202 LEU A CA 1
ATOM 1644 C C . LEU A 1 202 ? -10.879 -10.164 6.105 1.00 98.00 202 LEU A C 1
ATOM 1646 O O . LEU A 1 202 ? -11.338 -11.291 5.930 1.00 98.00 202 LEU A O 1
ATOM 1650 N N . LEU A 1 203 ? -11.340 -9.087 5.475 1.00 98.50 203 LEU A N 1
ATOM 1651 C CA . LEU A 1 203 ? -12.264 -9.113 4.348 1.00 98.50 203 LEU A CA 1
ATOM 1652 C C . LEU A 1 203 ? -11.458 -9.060 3.047 1.00 98.50 203 LEU A C 1
ATOM 1654 O O . LEU A 1 203 ? -10.743 -8.090 2.808 1.00 98.50 203 LEU A O 1
ATOM 1658 N N . TYR A 1 204 ? -11.567 -10.097 2.218 1.00 98.69 204 TYR A N 1
ATOM 1659 C CA . TYR A 1 204 ? -10.895 -10.167 0.920 1.00 98.69 204 TYR A CA 1
ATOM 1660 C C . TYR A 1 204 ? -11.903 -9.861 -0.187 1.00 98.69 204 TYR A C 1
ATOM 1662 O O . TYR A 1 204 ? -12.857 -10.615 -0.367 1.00 98.69 204 TYR A O 1
ATOM 1670 N N . LEU A 1 205 ? -11.687 -8.769 -0.910 1.00 98.69 205 LEU A N 1
ATOM 1671 C CA . LEU A 1 205 ? -12.535 -8.295 -1.999 1.00 98.69 205 LEU A CA 1
ATOM 1672 C C . LEU A 1 205 ? -11.815 -8.421 -3.341 1.00 98.69 205 LEU A C 1
ATOM 1674 O O . LEU A 1 205 ? -10.581 -8.412 -3.406 1.00 98.69 205 LEU A O 1
ATOM 1678 N N . PHE A 1 206 ? -12.598 -8.463 -4.411 1.00 98.75 206 PHE A N 1
ATOM 1679 C CA . PHE A 1 206 ? -12.118 -8.348 -5.780 1.00 98.75 206 PHE A CA 1
ATOM 1680 C C . PHE A 1 206 ? -12.630 -7.038 -6.374 1.00 98.75 206 PHE A C 1
ATOM 1682 O O . PHE A 1 206 ? -13.788 -6.672 -6.198 1.00 98.75 206 PHE A O 1
ATOM 1689 N N . TYR A 1 207 ? -11.751 -6.310 -7.056 1.00 98.69 207 TYR A N 1
ATOM 1690 C CA . TYR A 1 207 ? -12.077 -5.058 -7.733 1.00 98.69 207 TYR A CA 1
ATOM 1691 C C . TYR A 1 207 ? -13.176 -5.258 -8.780 1.00 98.69 207 TYR A C 1
ATOM 1693 O O . TYR A 1 207 ? -14.003 -4.375 -8.984 1.00 98.69 207 TYR A O 1
ATOM 1701 N N . GLU A 1 208 ? -13.170 -6.413 -9.441 1.00 98.50 208 GLU A N 1
ATOM 1702 C CA . GLU A 1 208 ? -14.157 -6.802 -10.441 1.00 98.50 208 GLU A CA 1
ATOM 1703 C C . GLU A 1 208 ? -15.558 -6.926 -9.821 1.00 98.50 208 GLU A C 1
ATOM 1705 O O . GLU A 1 208 ? -16.483 -6.300 -10.325 1.00 98.50 208 GLU A O 1
ATOM 1710 N N . ASP A 1 209 ? -15.687 -7.584 -8.664 1.00 98.38 209 ASP A N 1
ATOM 1711 C CA . ASP A 1 209 ? -16.960 -7.699 -7.932 1.00 98.38 209 ASP A CA 1
ATOM 1712 C C . ASP A 1 209 ? -17.493 -6.338 -7.449 1.00 98.38 209 ASP A C 1
ATOM 1714 O O . ASP A 1 209 ? -18.683 -6.181 -7.207 1.00 98.38 209 ASP A O 1
ATOM 1718 N N . MET A 1 210 ? -16.621 -5.338 -7.271 1.00 97.38 210 MET A N 1
ATOM 1719 C CA . MET A 1 210 ? -17.037 -3.980 -6.891 1.00 97.38 210 MET A CA 1
ATOM 1720 C C . MET A 1 210 ? -17.618 -3.185 -8.071 1.00 97.38 210 MET A C 1
ATOM 1722 O O . MET A 1 210 ? -18.229 -2.138 -7.848 1.00 97.38 210 MET A O 1
ATOM 1726 N N . LEU A 1 211 ? -17.362 -3.619 -9.310 1.00 91.50 211 LEU A N 1
ATOM 1727 C CA . LEU A 1 211 ? -17.866 -2.987 -10.532 1.00 91.50 211 LEU A CA 1
ATOM 1728 C C . LEU A 1 211 ? -19.200 -3.568 -11.011 1.00 91.50 211 LEU A C 1
ATOM 1730 O O . LEU A 1 211 ? -19.913 -2.860 -11.725 1.00 91.50 211 LEU A O 1
ATOM 1734 N N . GLU A 1 212 ? -19.477 -4.833 -10.689 1.00 76.69 212 GLU A N 1
ATOM 1735 C CA . GLU A 1 212 ? -20.704 -5.556 -11.063 1.00 76.69 212 GLU A CA 1
ATOM 1736 C C . GLU A 1 212 ? -21.927 -5.109 -10.245 1.00 76.69 212 GLU A C 1
ATOM 1738 O O . GLU A 1 212 ? -23.011 -4.992 -10.865 1.00 76.69 212 GLU A O 1
#

Sequence (212 aa):
MQLWSWYLHPLLCSYRPAAMAGRPPLRDLSGLPIVGPFADNWEIAKRFEAGEGDLLIDTYPKSGTTWVSEIVDLILHNGDTKTTQRGAIFERVPFVEFAVPGMPTGTEILETMKPPRVIKSHLPVHLVPNSFWEKKCKVIYVARNPKDVLVSYYHFYHMAVVHPDPGTFDEFLQNFIKGTVSYGPWSDHVKDWWKQRHQRNLLYLFYEDMLE

Secondary structure (DSSP, 8-state):
---TTSSS-HHHHH---TT--SPPPEEEETTEEEEHHHHHTHHHHTT--PPTT-EEEEESTTSSHHHHHHHHHHHHTTT-TTGGGSS-HHHHS-BTT---TTS--HHHHHHHSPSSPEEEE---GGGS-HHHHHTT-EEEEEE--HHHHHHHHHHHHHH-TTSPP--SHHHHHHHHHHT-STT--HHHHHHHHHHHTTTSSEEEEETTTTT-

Mean predicted aligned error: 5.34 Å

Nearest PDB structures (foldseek):
  2zvq-assembly1_X  TM=9.897E-01  e=9.508E-26  Mus musculus
  3u3m-assembly1_A  TM=9.887E-01  e=6.348E-25  Homo sapiens
  3u3r-assembly1_A  TM=9.885E-01  e=6.348E-25  Homo sapiens
  3qvv-assembly2_B  TM=9.885E-01  e=7.176E-25  Homo sapiens
  2a3r-assembly2_B  TM=9.897E-01  e=6.508E-24  Homo sapiens

InterPro domains:
  IPR000863 Sulfotransferase domain [PF00685] (53-211)
  IPR027417 P-loop containing nucleoside triphosphate hydrolase [G3DSA:3.40.50.300] (20-212)
  IPR027417 P-loop containing nucleoside triphosphate hydrolase [SSF52540] (25-212)

Radius of gyration: 16.52 Å; Cα contacts (8 Å, |Δi|>4): 332; chains: 1; bounding box: 41×38×42 Å

Foldseek 3Di:
DPPPPPQDDVCQLVDDPPPDPFFDFFDDDPNATAQPQLSVCLVVLLPQAADQQAEEEEEAPPLCSSPVLLVVQCVVVVNPPVSPVPDRSCLQAPESSDDDPPDDHSSNSVVPDDPPGHYYYHAAPVSNHCNCVVSLYAYEYEYEDVVSVLVSVLVVQVRRSSHHNCPDSVSVVVCQCQQVGHRGHSVNRLVRVVVCCVVGNYDYYYSVVVVD

pLDDT: mean 90.43, std 17.31, range [25.16, 98.88]

Solvent-accessible surface area (backbone atoms only — not comparable to full-atom values): 11951 Å² total; per-residue (Å²): 145,82,78,80,74,78,84,57,62,63,61,70,58,65,60,69,49,95,84,56,92,64,54,46,66,67,33,77,49,94,86,34,31,28,43,41,51,31,55,72,42,34,81,58,36,53,66,47,78,54,48,70,72,19,34,39,39,36,29,58,79,67,19,49,60,70,60,54,50,51,53,51,53,30,60,78,49,78,62,42,69,70,65,68,66,76,50,57,66,64,74,69,35,25,34,41,58,44,39,49,84,96,51,84,31,15,53,64,56,55,70,76,52,69,81,60,42,52,35,31,46,52,63,48,70,92,64,48,36,62,35,40,63,79,47,60,25,42,32,42,34,30,42,50,64,65,70,61,26,50,57,52,42,54,57,44,30,72,46,30,53,70,36,34,82,49,77,54,69,69,59,35,50,53,32,47,75,71,20,72,33,71,65,24,37,62,70,56,43,58,50,54,51,57,68,37,44,87,78,48,58,42,47,82,44,49,43,64,72,74,72,110

Organism: Engystomops pustulosus (NCBI:txid76066)